Protein AF-A0A067SGC5-F1 (afdb_monomer)

Mean predicted aligned error: 17.28 Å

Organism: Galerina marginata (strain CBS 339.88) (NCBI:txid685588)

Nearest PDB structures (foldseek):
  7cj3-assembly1_A  TM=4.604E-01  e=1.111E+00  Salpingoeca rosetta
  7unj-assembly1_B  TM=8.341E-01  e=9.031E+00  synthetic construct

Secondary structure (DSSP, 8-state):
-TTTTT-SSTTGGGTSPPPPHHHHHHHHTTSS----SSP---SS-TTSHHHHHHHHHHHHHHHHHS---SHHHHHHHHHHHHHHHHHHHHHHHHHSPPTT--HHHHHHHHHHHHHHHHHHHHHHHHHTT--HHHHHHHHHHHHHHHHHHHHHHHHHHHHHH--SSHHHHHHHHHHHHHHHHTGGGPPPEEEEE-TTS-EEEEEPB-TTB-HHHHHHHHHHHHT-----TTS---SSPPPPEE--TTPPBP-PPPPTT-BGGGB-HHHHHTS-HHHHHHHTPBPPPP----S----

Structure (mmCIF, N/CA/C/O backbone):
data_AF-A0A067SGC5-F1
#
_entry.id   AF-A0A067SGC5-F1
#
loop_
_atom_site.group_PDB
_atom_site.id
_atom_site.type_symbol
_atom_site.label_atom_id
_atom_site.label_alt_id
_atom_site.label_comp_id
_atom_site.label_asym_id
_atom_site.label_entity_id
_atom_site.label_seq_id
_atom_site.pdbx_PDB_ins_code
_atom_site.Cartn_x
_atom_site.Cartn_y
_atom_site.Cartn_z
_atom_site.occupancy
_atom_site.B_iso_or_equiv
_atom_site.auth_seq_id
_atom_site.auth_comp_id
_atom_site.auth_asym_id
_atom_site.auth_atom_id
_atom_site.pdbx_PDB_model_num
ATOM 1 N N . MET A 1 1 ? 22.608 -15.385 -18.902 1.00 71.69 1 MET A N 1
ATOM 2 C CA . MET A 1 1 ? 22.678 -14.370 -19.973 1.00 71.69 1 MET A CA 1
ATOM 3 C C . MET A 1 1 ? 23.590 -13.200 -19.628 1.00 71.69 1 MET A C 1
ATOM 5 O O . MET A 1 1 ? 24.534 -13.000 -20.366 1.00 71.69 1 MET A O 1
ATOM 9 N N . ASN A 1 2 ? 23.377 -12.455 -18.534 1.00 78.75 2 ASN A N 1
ATOM 10 C CA . ASN A 1 2 ? 24.297 -11.364 -18.158 1.00 78.75 2 ASN A CA 1
ATOM 11 C C . ASN A 1 2 ? 25.748 -11.851 -17.987 1.00 78.75 2 ASN A C 1
ATOM 13 O O . ASN A 1 2 ? 26.659 -11.221 -18.499 1.00 78.75 2 ASN A O 1
ATOM 17 N N . THR A 1 3 ? 25.934 -13.022 -17.372 1.00 81.81 3 THR A N 1
ATOM 18 C CA . THR A 1 3 ? 27.236 -13.700 -17.263 1.00 81.81 3 THR A CA 1
ATOM 19 C C . THR A 1 3 ? 27.812 -14.134 -18.613 1.00 81.81 3 THR A C 1
ATOM 21 O O . THR A 1 3 ? 29.019 -14.125 -18.781 1.00 81.81 3 THR A O 1
ATOM 24 N N . LEU A 1 4 ? 26.960 -14.509 -19.576 1.00 82.31 4 LEU A N 1
ATOM 25 C CA . LEU A 1 4 ? 27.399 -14.940 -20.909 1.00 82.31 4 LEU A CA 1
ATOM 26 C C . LEU A 1 4 ? 27.906 -13.748 -21.730 1.00 82.31 4 LEU A C 1
ATOM 28 O O . LEU A 1 4 ? 28.924 -13.845 -22.393 1.00 82.31 4 LEU A O 1
ATOM 32 N N . LEU A 1 5 ? 27.199 -12.620 -21.657 1.00 81.75 5 LEU A N 1
ATOM 33 C CA . LEU A 1 5 ? 27.541 -11.389 -22.377 1.00 81.75 5 LEU A CA 1
ATOM 34 C C . LEU A 1 5 ? 28.512 -10.484 -21.599 1.00 81.75 5 LEU A C 1
ATOM 36 O O . LEU A 1 5 ? 28.719 -9.346 -21.999 1.00 81.75 5 LEU A O 1
ATOM 40 N N . ASP A 1 6 ? 29.032 -10.956 -20.462 1.00 82.62 6 ASP A N 1
ATOM 41 C CA . ASP A 1 6 ? 29.905 -10.213 -19.544 1.00 82.62 6 ASP A CA 1
ATOM 42 C C . ASP A 1 6 ? 29.404 -8.795 -19.180 1.00 82.62 6 ASP A C 1
ATOM 44 O O . ASP A 1 6 ? 30.147 -7.815 -19.158 1.00 82.62 6 ASP A O 1
ATOM 48 N N . ILE A 1 7 ? 28.103 -8.666 -18.884 1.00 81.75 7 ILE A N 1
ATOM 49 C CA . ILE A 1 7 ? 27.480 -7.394 -18.474 1.00 81.75 7 ILE A CA 1
ATOM 50 C C . ILE A 1 7 ? 26.986 -7.444 -17.024 1.00 81.75 7 ILE A C 1
ATOM 52 O O . ILE A 1 7 ? 26.274 -8.369 -16.624 1.00 81.75 7 ILE A O 1
ATOM 56 N N . LYS A 1 8 ? 27.291 -6.410 -16.225 1.00 80.94 8 LYS A N 1
ATOM 57 C CA . LYS A 1 8 ? 26.773 -6.270 -14.848 1.00 80.94 8 LYS A CA 1
ATOM 58 C C . LYS A 1 8 ? 25.461 -5.491 -14.825 1.00 80.94 8 LYS A C 1
ATOM 60 O O . LYS A 1 8 ? 24.521 -5.869 -14.126 1.00 80.94 8 LYS A O 1
ATOM 65 N N . HIS A 1 9 ? 25.370 -4.447 -15.639 1.00 78.75 9 HIS A N 1
ATOM 66 C CA . HIS A 1 9 ? 24.199 -3.599 -15.807 1.00 78.75 9 HIS A CA 1
ATOM 67 C C . HIS A 1 9 ? 23.812 -3.501 -17.282 1.00 78.75 9 HIS A C 1
ATOM 69 O O . HIS A 1 9 ? 24.652 -3.541 -18.171 1.00 78.75 9 HIS A O 1
ATOM 75 N N . ASP A 1 10 ? 22.526 -3.268 -17.557 1.00 78.62 10 ASP A N 1
ATOM 76 C CA . ASP A 1 10 ? 22.024 -3.052 -18.924 1.00 78.62 10 ASP A CA 1
ATOM 77 C C . ASP A 1 10 ? 22.700 -1.871 -19.641 1.00 78.62 10 ASP A C 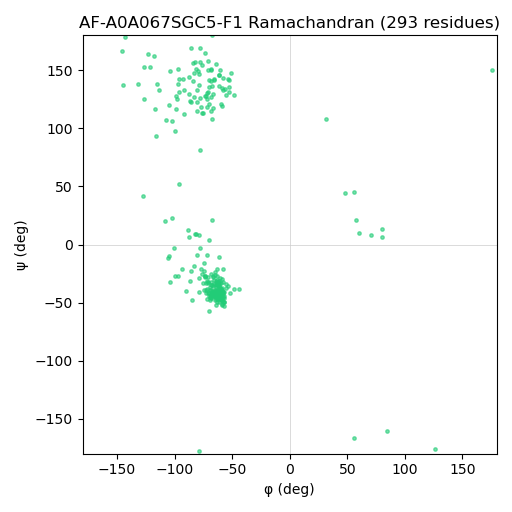1
ATOM 79 O O . ASP A 1 10 ? 22.619 -1.782 -20.860 1.00 78.62 10 ASP A O 1
ATOM 83 N N . ALA A 1 11 ? 23.301 -0.933 -18.902 1.00 74.75 11 ALA A N 1
ATOM 84 C CA . ALA A 1 11 ? 24.056 0.178 -19.477 1.00 74.75 11 ALA A CA 1
ATOM 85 C C . ALA A 1 11 ? 25.410 -0.272 -20.047 1.00 74.75 11 ALA A C 1
ATOM 87 O O . ALA A 1 11 ? 25.888 0.335 -21.002 1.00 74.75 11 ALA A O 1
ATOM 88 N N . ASP A 1 12 ? 25.979 -1.353 -19.514 1.00 76.44 12 ASP A N 1
ATOM 89 C CA . ASP A 1 12 ? 27.303 -1.848 -19.890 1.00 76.44 12 ASP A CA 1
ATOM 90 C C . ASP A 1 12 ? 27.290 -2.392 -21.328 1.00 76.44 12 ASP A C 1
ATOM 92 O O . ASP A 1 12 ? 28.291 -2.296 -22.023 1.00 76.44 12 ASP A O 1
ATOM 96 N N . ILE A 1 13 ? 26.130 -2.837 -21.839 1.00 80.12 13 ILE A N 1
ATOM 97 C CA . ILE A 1 13 ? 25.976 -3.315 -23.228 1.00 80.12 13 ILE A CA 1
ATOM 98 C C . ILE A 1 13 ? 26.251 -2.232 -24.281 1.00 80.12 13 ILE A C 1
ATOM 100 O O . ILE A 1 13 ? 26.499 -2.540 -25.439 1.00 80.12 13 ILE A O 1
ATOM 104 N N . VAL A 1 14 ? 26.166 -0.955 -23.896 1.00 72.38 14 VAL A N 1
ATOM 105 C CA . VAL A 1 14 ? 26.480 0.178 -24.779 1.00 72.38 14 VAL A CA 1
ATOM 106 C C . VAL A 1 14 ? 27.991 0.309 -24.981 1.00 72.38 14 VAL A C 1
ATOM 108 O O . VAL A 1 14 ? 28.426 0.834 -25.999 1.00 72.38 14 VAL A O 1
ATOM 111 N N . GLN A 1 15 ? 28.771 -0.148 -24.001 1.00 65.31 15 GLN A N 1
ATOM 112 C CA . GLN A 1 15 ? 30.234 -0.120 -23.999 1.00 65.31 15 GLN A CA 1
ATOM 113 C C . GLN A 1 15 ? 30.846 -1.503 -24.275 1.00 65.31 15 GLN A C 1
ATOM 115 O O . GLN A 1 15 ? 32.054 -1.598 -24.462 1.00 65.31 15 GLN A O 1
ATOM 120 N N . ALA A 1 16 ? 30.030 -2.562 -24.275 1.00 64.38 16 ALA A N 1
ATOM 121 C CA . ALA A 1 16 ? 30.448 -3.933 -24.538 1.00 64.38 16 ALA A CA 1
ATOM 122 C C . ALA A 1 16 ? 30.821 -4.147 -26.014 1.00 64.38 16 ALA A C 1
ATOM 124 O O . ALA A 1 16 ? 30.376 -3.403 -26.891 1.00 64.38 16 ALA A O 1
ATOM 125 N N . ASN A 1 17 ? 31.626 -5.187 -26.260 1.00 62.75 17 ASN A N 1
ATOM 126 C CA . ASN A 1 17 ? 32.157 -5.538 -27.577 1.00 62.75 17 ASN A CA 1
ATOM 127 C C . ASN A 1 17 ? 31.076 -5.552 -28.667 1.00 62.75 17 ASN A C 1
ATOM 129 O O . ASN A 1 17 ? 30.039 -6.203 -28.533 1.00 62.75 17 ASN A O 1
ATOM 133 N N . GLN A 1 18 ? 31.362 -4.847 -29.761 1.00 71.19 18 GLN A N 1
ATOM 134 C CA . GLN A 1 18 ? 30.668 -4.995 -31.035 1.00 71.19 18 GLN A CA 1
ATOM 135 C C . GLN A 1 18 ? 31.445 -6.024 -31.856 1.00 71.19 18 GLN A C 1
ATOM 137 O O . GLN A 1 18 ? 32.675 -5.972 -31.891 1.00 71.19 18 GLN A O 1
ATOM 142 N N . ILE A 1 19 ? 30.738 -6.984 -32.447 1.00 78.50 19 ILE A N 1
ATOM 143 C CA . ILE A 1 19 ? 31.331 -7.903 -33.417 1.00 78.50 19 ILE A CA 1
ATOM 144 C C . ILE A 1 19 ? 31.349 -7.221 -34.786 1.00 78.50 19 ILE A C 1
ATOM 146 O O . ILE A 1 19 ? 30.485 -6.392 -35.067 1.00 78.50 19 ILE A O 1
ATOM 150 N N . ASP A 1 20 ? 32.353 -7.538 -35.595 1.00 81.38 20 ASP A N 1
ATOM 151 C CA . ASP A 1 20 ? 32.435 -7.061 -36.971 1.00 81.38 20 ASP A CA 1
ATOM 152 C C . ASP A 1 20 ? 31.357 -7.741 -37.831 1.00 81.38 20 ASP A C 1
ATOM 154 O O . ASP A 1 20 ? 31.166 -8.960 -37.741 1.00 81.38 20 ASP A O 1
ATOM 158 N N . ASP A 1 21 ? 30.668 -6.960 -38.663 1.00 81.88 21 ASP A N 1
ATOM 159 C CA . ASP A 1 21 ? 29.611 -7.448 -39.552 1.00 81.88 21 ASP A CA 1
ATOM 160 C C . ASP A 1 21 ? 30.171 -8.507 -40.520 1.00 81.88 21 ASP A C 1
ATOM 162 O O . ASP A 1 21 ? 29.496 -9.493 -40.818 1.00 81.88 21 ASP A O 1
ATOM 166 N N . ASP A 1 22 ? 31.440 -8.377 -40.926 1.00 83.50 22 ASP A N 1
ATOM 167 C CA . ASP A 1 22 ? 32.118 -9.329 -41.814 1.00 83.50 22 ASP A CA 1
ATOM 168 C C . ASP A 1 22 ? 32.238 -10.734 -41.193 1.00 83.50 22 ASP A C 1
ATOM 170 O O . ASP A 1 22 ? 32.166 -11.745 -41.896 1.00 83.50 22 ASP A O 1
ATOM 174 N N . VAL A 1 23 ? 32.380 -10.822 -39.865 1.00 85.62 23 VAL A N 1
ATOM 175 C CA . VAL A 1 23 ? 32.459 -12.105 -39.146 1.00 85.62 23 VAL A CA 1
ATOM 176 C C . VAL A 1 23 ? 31.082 -12.761 -39.058 1.00 85.62 23 VAL A C 1
ATOM 178 O O . VAL A 1 23 ? 30.973 -13.976 -39.236 1.00 85.62 23 VAL A O 1
ATOM 181 N N . ILE A 1 24 ? 30.033 -11.964 -38.828 1.00 84.94 24 ILE A N 1
ATOM 182 C CA . ILE A 1 24 ? 28.647 -12.449 -38.822 1.00 84.94 24 ILE A CA 1
ATOM 183 C C . ILE A 1 24 ? 28.291 -13.005 -40.200 1.00 84.94 24 ILE A C 1
ATOM 185 O O . ILE A 1 24 ? 27.827 -14.139 -40.300 1.00 84.94 24 ILE A O 1
ATOM 189 N N . VAL A 1 25 ? 28.566 -12.240 -41.260 1.00 86.75 25 VAL A N 1
ATOM 190 C CA . VAL A 1 25 ? 28.288 -12.647 -42.643 1.00 86.75 25 VAL A CA 1
ATOM 191 C C . VAL A 1 25 ? 29.054 -13.920 -42.995 1.00 86.75 25 VAL A C 1
ATOM 193 O O . VAL A 1 25 ? 28.464 -14.860 -43.519 1.00 86.75 25 VAL A O 1
ATOM 196 N N . ALA A 1 26 ? 30.341 -14.010 -42.643 1.00 86.19 26 ALA A N 1
ATOM 197 C CA . ALA A 1 26 ? 31.127 -15.216 -42.891 1.00 86.19 26 ALA A CA 1
ATOM 198 C C . ALA A 1 26 ? 30.526 -16.459 -42.212 1.00 86.19 26 ALA A C 1
ATOM 200 O O . ALA A 1 26 ? 30.525 -17.535 -42.809 1.00 86.19 26 ALA A O 1
ATOM 201 N N . TYR A 1 27 ? 30.004 -16.330 -40.990 1.00 88.44 27 TYR A N 1
ATOM 202 C CA . TYR A 1 27 ? 29.317 -17.424 -40.300 1.00 88.44 27 TYR A CA 1
ATOM 203 C C . TYR A 1 27 ? 27.978 -17.787 -40.959 1.00 88.44 27 TYR A C 1
ATOM 205 O O . TYR A 1 27 ? 27.715 -18.966 -41.187 1.00 88.44 27 TYR A O 1
ATOM 213 N N . GLU A 1 28 ? 27.150 -16.796 -41.298 1.00 86.38 28 GLU A N 1
ATOM 214 C CA . GLU A 1 28 ? 25.855 -17.018 -41.959 1.00 86.38 28 GLU A CA 1
ATOM 215 C C . GLU A 1 28 ? 26.003 -17.664 -43.346 1.00 86.38 28 GLU A C 1
ATOM 217 O O . GLU A 1 28 ? 25.118 -18.391 -43.790 1.00 86.38 28 GLU A O 1
ATOM 222 N N . GLU A 1 29 ? 27.140 -17.450 -44.008 1.00 88.69 29 GLU A N 1
ATOM 223 C CA . GLU A 1 29 ? 27.511 -18.090 -45.271 1.00 88.69 29 GLU A CA 1
ATOM 224 C C . GLU A 1 29 ? 28.258 -19.431 -45.091 1.00 88.69 29 GLU A C 1
ATOM 226 O O . GLU A 1 29 ? 28.851 -19.926 -46.052 1.00 88.69 29 GLU A O 1
ATOM 231 N N . GLU A 1 30 ? 28.267 -20.000 -43.877 1.00 84.12 30 GLU A N 1
ATOM 232 C CA . GLU A 1 30 ? 28.937 -21.261 -43.496 1.00 84.12 30 GLU A CA 1
ATOM 233 C C . GLU A 1 30 ? 30.460 -21.282 -43.752 1.00 84.12 30 GLU A C 1
ATOM 235 O O . GLU A 1 30 ? 31.091 -22.335 -43.856 1.00 84.12 30 GLU A O 1
ATOM 240 N N . ARG A 1 31 ? 31.082 -20.104 -43.855 1.00 82.81 31 ARG A N 1
ATOM 241 C CA . ARG A 1 31 ? 32.511 -19.916 -44.163 1.00 82.81 31 ARG A CA 1
ATOM 242 C C . ARG A 1 31 ? 33.351 -19.491 -42.959 1.00 82.81 31 ARG A C 1
ATOM 244 O O . ARG A 1 31 ? 34.578 -19.495 -43.046 1.00 82.81 31 ARG A O 1
ATOM 251 N N . GLY A 1 32 ? 32.710 -19.107 -41.859 1.00 80.81 32 GLY A N 1
ATOM 252 C CA . GLY A 1 32 ? 33.337 -18.540 -40.668 1.00 80.81 32 GLY A CA 1
ATOM 253 C C . GLY A 1 32 ? 33.028 -19.316 -39.385 1.00 80.81 32 GLY A C 1
ATOM 254 O O . GLY A 1 32 ? 32.108 -20.135 -39.351 1.00 80.81 32 GLY A O 1
ATOM 255 N N . PRO A 1 33 ? 33.800 -19.076 -38.311 1.00 84.69 33 PRO A N 1
ATOM 256 C CA . PRO A 1 33 ? 33.531 -19.672 -37.009 1.00 84.69 33 PRO A CA 1
ATOM 257 C C . PRO A 1 33 ? 32.247 -19.096 -36.394 1.00 84.69 33 PRO A C 1
ATOM 259 O O . PRO A 1 33 ? 31.892 -17.945 -36.637 1.00 84.69 33 PRO A O 1
ATOM 262 N N . GLY A 1 34 ? 31.572 -19.897 -35.565 1.00 87.19 34 GLY A N 1
ATOM 263 C CA . GLY A 1 34 ? 30.451 -19.422 -34.752 1.00 87.19 34 GLY A CA 1
ATOM 264 C C . GLY A 1 34 ? 30.881 -18.438 -33.656 1.00 87.19 34 GLY A C 1
ATOM 265 O O . GLY A 1 34 ? 32.070 -18.144 -33.506 1.00 87.19 34 GLY A O 1
ATOM 266 N N . PRO A 1 35 ? 29.929 -17.938 -32.851 1.00 90.19 35 PRO A N 1
ATOM 267 C CA . PRO A 1 35 ? 30.218 -16.959 -31.812 1.00 90.19 35 PRO A CA 1
ATOM 268 C C . PRO A 1 35 ? 31.255 -17.473 -30.805 1.00 90.19 35 PRO A C 1
ATOM 270 O O . PRO A 1 35 ? 31.121 -18.575 -30.274 1.00 90.19 35 PRO A O 1
ATOM 273 N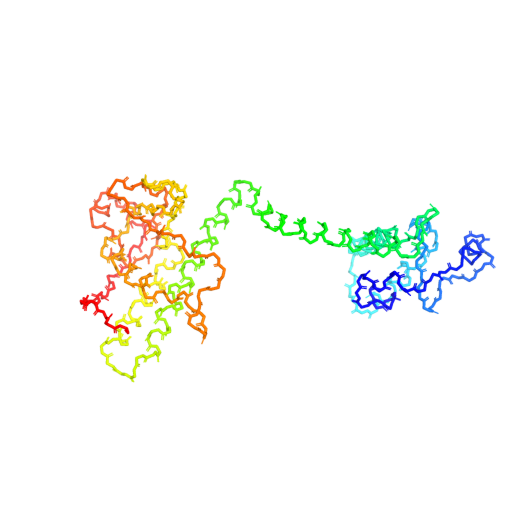 N . THR A 1 36 ? 32.259 -16.652 -30.488 1.00 88.06 36 THR A N 1
ATOM 274 C CA . THR A 1 36 ? 33.308 -16.962 -29.499 1.00 88.06 36 THR A CA 1
ATOM 275 C C . THR A 1 36 ? 33.352 -15.928 -28.369 1.00 88.06 36 THR A C 1
ATOM 277 O O . THR A 1 36 ? 33.001 -14.769 -28.602 1.00 88.06 36 THR A O 1
ATOM 280 N N . PRO A 1 37 ? 33.814 -16.291 -27.153 1.00 82.81 37 PRO A N 1
ATOM 281 C CA . PRO A 1 37 ? 34.024 -15.324 -26.081 1.00 82.81 37 PRO A CA 1
ATOM 282 C C . PRO A 1 37 ? 35.072 -14.259 -26.456 1.00 82.81 37 PRO A C 1
ATOM 284 O O . PRO A 1 37 ? 36.080 -14.604 -27.076 1.00 82.81 37 PRO A O 1
ATOM 287 N N . PRO A 1 38 ? 34.921 -13.002 -26.006 1.00 85.38 38 PRO A N 1
ATOM 288 C CA . PRO A 1 38 ? 33.741 -12.440 -25.344 1.00 85.38 38 PRO A CA 1
ATOM 289 C C . PRO A 1 38 ? 32.550 -12.330 -26.311 1.00 85.38 38 PRO A C 1
ATOM 291 O O . PRO A 1 38 ? 32.656 -11.743 -27.385 1.00 85.38 38 PRO A O 1
ATOM 294 N N . TYR A 1 39 ? 31.407 -12.891 -25.913 1.00 88.69 39 TYR A N 1
ATOM 295 C CA . TYR A 1 39 ? 30.249 -13.036 -26.791 1.00 88.69 39 TYR A CA 1
ATOM 296 C C . TYR A 1 39 ? 29.556 -11.696 -27.063 1.00 88.69 39 TYR A C 1
ATOM 298 O O . TYR A 1 39 ? 29.189 -10.978 -26.130 1.00 88.69 39 TYR A O 1
ATOM 306 N N . ALA A 1 40 ? 29.302 -11.408 -28.340 1.00 88.69 40 ALA A N 1
ATOM 307 C CA . ALA A 1 40 ? 28.641 -10.192 -28.803 1.00 88.69 40 ALA A CA 1
ATOM 308 C C . ALA A 1 40 ? 27.439 -10.533 -29.710 1.00 88.69 40 ALA A C 1
ATOM 310 O O . ALA A 1 40 ? 27.606 -11.272 -30.684 1.00 88.69 40 ALA A O 1
ATOM 311 N N . PRO A 1 41 ? 26.226 -10.031 -29.407 1.00 89.94 41 PRO A N 1
ATOM 312 C CA . PRO A 1 41 ? 25.052 -10.253 -30.248 1.00 89.94 41 PRO A CA 1
ATOM 313 C C . PRO A 1 41 ? 25.113 -9.484 -31.565 1.00 89.94 41 PRO A C 1
ATOM 315 O O . PRO A 1 41 ? 25.613 -8.359 -31.602 1.00 89.94 41 PRO A O 1
ATOM 318 N N . ASP A 1 42 ? 24.483 -10.037 -32.600 1.00 90.19 42 ASP A N 1
ATOM 319 C CA . ASP A 1 42 ? 24.170 -9.270 -33.801 1.00 90.19 42 ASP A CA 1
ATOM 320 C C . ASP A 1 42 ? 22.963 -8.360 -33.518 1.00 90.19 42 ASP A C 1
ATOM 322 O O . ASP A 1 42 ? 21.831 -8.805 -33.285 1.00 90.19 42 ASP A O 1
ATOM 326 N N . TRP A 1 43 ? 23.200 -7.050 -33.512 1.00 87.44 43 TRP A N 1
ATOM 327 C CA . TRP A 1 43 ? 22.151 -6.063 -33.293 1.00 87.44 43 TRP A CA 1
ATOM 328 C C . TRP A 1 43 ? 21.368 -5.727 -34.563 1.00 87.44 43 TRP A C 1
ATOM 330 O O . TRP A 1 43 ? 20.256 -5.197 -34.438 1.00 87.44 43 TRP A O 1
ATOM 340 N N . ALA A 1 44 ? 21.885 -6.023 -35.756 1.00 86.19 44 ALA A N 1
ATOM 341 C CA . ALA A 1 44 ? 21.183 -5.838 -37.018 1.00 86.19 44 ALA A CA 1
ATOM 342 C C . ALA A 1 44 ? 20.048 -6.864 -37.129 1.00 86.19 44 ALA A C 1
ATOM 344 O O . ALA A 1 44 ? 18.873 -6.456 -37.141 1.00 86.19 44 ALA A O 1
ATOM 345 N N . ASN A 1 45 ? 20.360 -8.160 -37.036 1.00 88.00 45 ASN A N 1
ATOM 346 C CA . ASN A 1 45 ? 19.405 -9.256 -37.161 1.00 88.00 45 ASN A CA 1
ATOM 347 C C . ASN A 1 45 ? 19.263 -10.089 -35.869 1.00 88.00 45 ASN A C 1
ATOM 349 O O . ASN A 1 45 ? 19.944 -11.081 -35.630 1.00 88.00 45 ASN A O 1
ATOM 353 N N . ILE A 1 46 ? 18.285 -9.727 -35.028 1.00 89.19 46 ILE A N 1
ATOM 354 C CA . ILE A 1 46 ? 18.054 -10.416 -33.739 1.00 89.19 46 ILE A CA 1
ATOM 355 C C . ILE A 1 46 ? 17.632 -11.874 -33.913 1.00 89.19 46 ILE A C 1
ATOM 357 O O . ILE A 1 46 ? 17.931 -12.694 -33.055 1.00 89.19 46 ILE A O 1
ATOM 361 N N . GLU A 1 47 ? 16.934 -12.181 -35.000 1.00 87.69 47 GLU A N 1
ATOM 362 C CA . GLU A 1 47 ? 16.448 -13.528 -35.315 1.00 87.69 47 GLU A CA 1
ATOM 363 C C . GLU A 1 47 ? 17.341 -14.184 -36.382 1.00 87.69 47 GLU A C 1
ATOM 365 O O . GLU A 1 47 ? 16.906 -15.072 -37.105 1.00 87.69 47 GLU A O 1
ATOM 370 N N . GLY A 1 48 ? 18.590 -13.720 -36.496 1.00 88.06 48 GLY A N 1
ATOM 371 C CA . GLY A 1 48 ? 19.590 -14.270 -37.401 1.00 88.06 48 GLY A CA 1
ATOM 372 C C . GLY A 1 48 ? 20.288 -15.512 -36.837 1.00 88.06 48 GLY A C 1
ATOM 373 O O . GLY A 1 48 ? 20.348 -15.678 -35.610 1.00 88.06 48 GLY A O 1
ATOM 374 N N . PRO A 1 49 ? 20.857 -16.364 -37.711 1.00 90.31 49 PRO A N 1
ATOM 375 C CA . PRO A 1 49 ? 21.620 -17.552 -37.325 1.00 90.31 49 PRO A CA 1
ATOM 376 C C . PRO A 1 49 ? 22.684 -17.286 -36.252 1.00 90.31 49 PRO A C 1
ATOM 378 O O . PRO A 1 49 ? 22.823 -18.075 -35.321 1.00 90.31 49 PRO A O 1
ATOM 381 N N . TRP A 1 50 ? 23.371 -16.139 -36.307 1.00 92.62 50 TRP A N 1
ATOM 382 C CA . TRP A 1 50 ? 24.373 -15.749 -35.306 1.00 92.62 50 TRP A CA 1
ATOM 383 C C . TRP A 1 50 ? 23.817 -15.707 -33.873 1.00 92.62 50 TRP A C 1
ATOM 385 O O . TRP A 1 50 ? 24.411 -16.233 -32.929 1.00 92.62 50 TRP A O 1
ATOM 395 N N . ASN A 1 51 ? 22.641 -15.104 -33.691 1.00 92.50 51 ASN A N 1
ATOM 396 C CA . ASN A 1 51 ? 22.011 -14.991 -32.376 1.00 92.50 51 ASN A CA 1
ATOM 397 C C . ASN A 1 51 ? 21.373 -16.308 -31.916 1.00 92.50 51 ASN A C 1
ATOM 399 O O . ASN A 1 51 ? 21.273 -16.538 -30.709 1.00 92.50 51 ASN A O 1
ATOM 403 N N . TYR A 1 52 ? 20.988 -17.185 -32.847 1.00 92.75 52 TYR A N 1
ATOM 404 C CA . TYR A 1 52 ? 20.587 -18.555 -32.526 1.00 92.75 52 TYR A CA 1
ATOM 405 C C . TYR A 1 52 ? 21.771 -19.401 -32.049 1.00 92.75 52 TYR A C 1
ATOM 407 O O . TYR A 1 52 ? 21.638 -20.102 -31.051 1.00 92.75 52 TYR A O 1
ATOM 415 N N . ALA A 1 53 ? 22.951 -19.248 -32.645 1.00 92.06 53 ALA A N 1
ATOM 416 C CA . ALA A 1 53 ? 24.163 -19.890 -32.140 1.00 92.06 53 ALA A CA 1
ATOM 417 C C . ALA A 1 53 ? 24.521 -19.400 -30.721 1.00 92.06 53 ALA A C 1
ATOM 419 O O . ALA A 1 53 ? 24.865 -20.189 -29.842 1.00 92.06 53 ALA A O 1
ATOM 420 N N . LEU A 1 54 ? 24.347 -18.103 -30.436 1.00 92.50 54 LEU A N 1
ATOM 421 C CA . LEU A 1 54 ? 24.473 -17.579 -29.068 1.00 92.50 54 LEU A CA 1
ATOM 422 C C . LEU A 1 54 ? 23.422 -18.147 -28.104 1.00 92.50 54 LEU A C 1
ATOM 424 O O . LEU A 1 54 ? 23.715 -18.330 -26.919 1.00 92.50 54 LEU A O 1
ATOM 428 N N . LEU A 1 55 ? 22.203 -18.401 -28.585 1.00 92.38 55 LEU A N 1
ATOM 429 C CA . LEU A 1 55 ? 21.157 -19.052 -27.802 1.00 92.38 55 LEU A CA 1
ATOM 430 C C . LEU A 1 55 ? 21.551 -20.492 -27.459 1.00 92.38 55 LEU A C 1
ATOM 432 O O . LEU A 1 55 ? 21.373 -20.890 -26.313 1.00 92.38 55 LEU A O 1
ATOM 436 N N . GLU A 1 56 ? 22.111 -21.253 -28.395 1.00 91.31 56 GLU A N 1
ATOM 437 C CA . GLU A 1 56 ? 22.579 -22.622 -28.140 1.00 91.31 56 GLU A CA 1
ATOM 438 C C . GLU A 1 56 ? 23.661 -22.652 -27.057 1.00 91.31 56 GLU A C 1
ATOM 440 O O . GLU A 1 56 ? 23.519 -23.367 -26.065 1.00 91.31 56 GLU A O 1
ATOM 445 N N . ILE A 1 57 ? 24.666 -21.777 -27.167 1.00 92.38 57 ILE A N 1
ATOM 446 C CA . ILE A 1 57 ? 25.721 -21.618 -26.153 1.00 92.38 57 ILE A CA 1
ATOM 447 C C . ILE A 1 57 ? 25.118 -21.229 -24.793 1.00 92.38 57 ILE A C 1
ATOM 449 O O . ILE A 1 57 ? 25.529 -21.721 -23.737 1.00 92.38 57 ILE A O 1
ATOM 453 N N . PHE A 1 58 ? 24.119 -20.339 -24.790 1.00 92.44 58 PHE A N 1
ATOM 454 C CA . PHE A 1 58 ? 23.407 -19.975 -23.568 1.00 92.44 58 PHE A CA 1
ATOM 455 C C . PHE A 1 58 ? 22.661 -21.165 -22.958 1.00 92.44 58 PHE A C 1
ATOM 457 O O . PHE A 1 58 ? 22.714 -21.345 -21.741 1.00 92.44 58 PHE A O 1
ATOM 464 N N . MET A 1 59 ? 21.964 -21.948 -23.779 1.00 89.69 59 MET A N 1
ATOM 465 C CA . MET A 1 59 ? 21.191 -23.109 -23.350 1.00 89.69 59 MET A CA 1
ATOM 466 C C . MET A 1 59 ? 22.095 -24.194 -22.768 1.00 89.69 59 MET A C 1
ATOM 468 O O . MET A 1 59 ? 21.789 -24.725 -21.701 1.00 89.69 59 MET A O 1
ATOM 472 N N . GLU A 1 60 ? 23.239 -24.463 -23.393 1.00 90.06 60 GLU A N 1
ATOM 473 C CA . GLU A 1 60 ? 24.244 -25.390 -22.870 1.00 90.06 60 GLU A CA 1
ATOM 474 C C . GLU A 1 60 ? 24.712 -24.961 -21.468 1.00 90.06 60 GLU A C 1
ATOM 476 O O . GLU A 1 60 ? 24.574 -25.707 -20.496 1.00 90.06 60 GLU A O 1
ATOM 481 N N . ALA A 1 61 ? 25.144 -23.705 -21.312 1.00 88.38 61 ALA A N 1
ATOM 482 C CA . ALA A 1 61 ? 25.566 -23.174 -20.014 1.00 88.38 61 ALA A CA 1
ATOM 483 C C . ALA A 1 61 ? 24.431 -23.145 -18.966 1.00 88.38 61 ALA A C 1
ATOM 485 O O . ALA A 1 61 ? 24.663 -23.347 -17.769 1.00 88.38 61 ALA A O 1
ATOM 486 N N . TYR A 1 62 ? 23.194 -22.878 -19.398 1.00 87.12 62 TYR A N 1
ATOM 487 C CA . TYR A 1 62 ? 22.024 -22.840 -18.525 1.00 87.12 62 TYR A CA 1
ATOM 488 C C . TYR A 1 62 ? 21.669 -24.234 -18.006 1.00 87.12 62 TYR A C 1
ATOM 490 O O . TYR A 1 62 ? 21.512 -24.401 -16.798 1.00 87.12 62 TYR A O 1
ATOM 498 N N . THR A 1 63 ? 21.606 -25.234 -18.886 1.00 88.56 63 THR A N 1
ATOM 499 C CA . THR A 1 63 ? 21.307 -26.631 -18.524 1.00 88.56 63 THR A CA 1
ATOM 500 C C . THR A 1 63 ? 22.405 -27.280 -17.680 1.00 88.56 63 THR A C 1
ATOM 502 O O . THR A 1 63 ? 22.103 -28.113 -16.828 1.00 88.56 63 THR A O 1
ATOM 505 N N . ALA A 1 64 ? 23.663 -26.847 -17.822 1.00 86.94 64 ALA A N 1
ATOM 506 C CA . ALA A 1 64 ? 24.753 -27.270 -16.940 1.00 86.94 64 ALA A CA 1
ATOM 507 C C . ALA A 1 64 ? 24.567 -26.801 -15.482 1.00 86.94 64 ALA A C 1
ATOM 509 O O . ALA A 1 64 ? 25.082 -27.425 -14.555 1.00 86.94 64 ALA A O 1
ATOM 510 N N . THR A 1 65 ? 23.832 -25.704 -15.267 1.00 86.88 65 THR A N 1
ATOM 511 C CA . THR A 1 65 ? 23.619 -25.101 -13.938 1.00 86.88 65 THR A CA 1
ATOM 512 C C . THR A 1 65 ? 22.224 -25.390 -13.373 1.00 86.88 65 THR A C 1
ATOM 514 O O . THR A 1 65 ? 22.048 -25.486 -12.157 1.00 86.88 65 THR A O 1
ATOM 517 N N . TYR A 1 66 ? 21.219 -25.513 -14.239 1.00 85.56 66 TYR A N 1
ATOM 518 C CA . TYR A 1 66 ? 19.809 -25.604 -13.877 1.00 85.56 66 TYR A CA 1
ATOM 519 C C . TYR A 1 66 ? 19.133 -26.768 -14.601 1.00 85.56 66 TYR A C 1
ATOM 521 O O . TYR A 1 66 ? 19.314 -26.975 -15.795 1.00 85.56 66 TYR A O 1
ATOM 529 N N . LEU A 1 67 ? 18.293 -27.505 -13.875 1.00 86.12 67 LEU A N 1
ATOM 530 C CA . LEU A 1 67 ? 17.546 -28.631 -14.426 1.00 86.12 67 LEU A CA 1
ATOM 531 C C . LEU A 1 67 ? 16.372 -28.134 -15.287 1.00 86.12 67 LEU A C 1
ATOM 533 O O . LEU A 1 67 ? 15.410 -27.589 -14.746 1.00 86.12 67 LEU A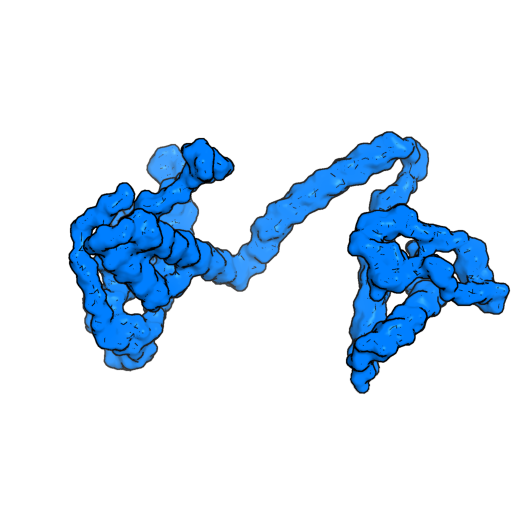 O 1
ATOM 537 N N . VAL A 1 68 ? 16.431 -28.384 -16.595 1.00 82.56 68 VAL A N 1
ATOM 538 C CA . VAL A 1 68 ? 15.321 -28.193 -17.544 1.00 82.56 68 VAL A CA 1
ATOM 539 C C . VAL A 1 68 ? 14.671 -29.558 -17.778 1.00 82.56 68 VAL A C 1
ATOM 541 O O . VAL A 1 68 ? 15.344 -30.490 -18.210 1.00 82.56 68 VAL A O 1
ATOM 544 N N . ARG A 1 69 ? 13.400 -29.716 -17.392 1.00 78.12 69 ARG A N 1
ATOM 545 C CA . ARG A 1 69 ? 12.739 -31.033 -17.287 1.00 78.12 69 ARG A CA 1
ATOM 546 C C . ARG A 1 69 ? 11.902 -31.407 -18.503 1.00 78.12 69 ARG A C 1
ATOM 548 O O . ARG A 1 69 ? 11.695 -32.592 -18.745 1.00 78.12 69 ARG A O 1
ATOM 555 N N . ASP A 1 70 ? 11.396 -30.414 -19.219 1.00 86.44 70 ASP A N 1
ATOM 556 C CA . ASP A 1 70 ? 10.449 -30.593 -20.311 1.00 86.44 70 ASP A CA 1
ATOM 557 C C . ASP A 1 70 ? 10.671 -29.555 -21.424 1.00 86.44 70 ASP A C 1
ATOM 559 O O . ASP A 1 70 ? 11.409 -28.577 -21.270 1.00 86.44 70 ASP A O 1
ATOM 563 N N . ALA A 1 71 ? 10.049 -29.811 -22.577 1.00 83.12 71 ALA A N 1
ATOM 564 C CA . ALA A 1 71 ? 10.172 -28.969 -23.764 1.00 83.12 71 ALA A CA 1
ATOM 565 C C . ALA A 1 71 ? 9.541 -27.576 -23.579 1.00 83.12 71 ALA A C 1
ATOM 567 O O . ALA A 1 71 ? 9.992 -26.619 -24.202 1.00 83.12 71 ALA A O 1
ATOM 568 N N . GLU A 1 72 ? 8.542 -27.446 -22.703 1.00 83.81 72 GLU A N 1
ATOM 569 C CA . GLU A 1 72 ? 7.882 -26.170 -22.402 1.00 83.81 72 GLU A CA 1
ATOM 570 C C . GLU A 1 72 ? 8.837 -25.234 -21.645 1.00 83.81 72 GLU A C 1
ATOM 572 O O . GLU A 1 72 ? 9.024 -24.080 -22.028 1.00 83.81 72 GLU A O 1
ATOM 577 N N . GLN A 1 73 ? 9.552 -25.755 -20.644 1.00 81.50 73 GLN A N 1
ATOM 578 C CA . GLN A 1 73 ? 10.604 -25.020 -19.942 1.00 81.50 73 GLN A CA 1
ATOM 579 C C . GLN A 1 73 ? 11.742 -24.616 -20.880 1.00 81.50 73 GLN A C 1
ATOM 581 O O . GLN A 1 73 ? 12.292 -23.523 -20.747 1.00 81.50 73 GLN A O 1
ATOM 586 N N . GLN A 1 74 ? 12.102 -25.477 -21.834 1.00 83.75 74 GLN A N 1
ATOM 587 C CA . GLN A 1 74 ? 13.102 -25.143 -22.843 1.00 83.75 74 GLN A CA 1
ATOM 588 C C . GLN A 1 74 ? 12.639 -23.970 -23.722 1.00 83.75 74 GLN A C 1
ATOM 590 O O . GLN A 1 74 ? 13.398 -23.021 -23.926 1.00 83.75 74 GLN A O 1
ATOM 595 N N . GLU A 1 75 ? 11.390 -23.995 -24.193 1.00 86.00 75 GLU A N 1
ATOM 596 C CA . GLU A 1 75 ? 10.802 -22.912 -24.986 1.00 86.00 75 GLU A CA 1
ATOM 597 C C . GLU A 1 75 ? 10.752 -21.590 -24.202 1.00 86.00 75 GLU A C 1
ATOM 599 O O . GLU A 1 75 ? 11.143 -20.539 -24.723 1.00 86.00 75 GLU A O 1
ATOM 604 N N . ASP A 1 76 ? 10.365 -21.638 -22.926 1.00 85.75 76 ASP A N 1
ATOM 605 C CA . ASP A 1 76 ? 10.329 -20.472 -22.042 1.00 85.75 76 ASP A CA 1
ATOM 606 C C . ASP A 1 76 ? 11.714 -19.839 -21.849 1.00 85.75 76 ASP A C 1
ATOM 608 O O . ASP A 1 76 ? 11.857 -18.609 -21.887 1.00 85.75 76 ASP A O 1
ATOM 612 N N . VAL A 1 77 ? 12.758 -20.655 -21.680 1.00 85.62 77 VAL A N 1
ATOM 613 C CA . VAL A 1 77 ? 14.138 -20.169 -21.532 1.00 85.62 77 VAL A CA 1
ATOM 614 C C . VAL A 1 77 ? 14.644 -19.555 -22.843 1.00 85.62 77 VAL A C 1
ATOM 616 O O . VAL A 1 77 ? 15.219 -18.459 -22.817 1.00 85.62 77 VAL A O 1
ATOM 619 N N . CYS A 1 78 ? 14.366 -20.185 -23.989 1.00 86.25 78 CYS A N 1
ATOM 620 C CA . CYS A 1 78 ? 14.677 -19.636 -25.312 1.00 86.25 78 CYS A CA 1
ATOM 621 C C . CYS A 1 78 ? 13.996 -18.279 -25.536 1.00 86.25 78 CYS A C 1
ATOM 623 O O . CYS A 1 78 ? 14.632 -17.292 -25.925 1.00 86.25 78 CYS A O 1
ATOM 625 N N . LYS A 1 79 ? 12.703 -18.192 -25.218 1.00 88.12 79 LYS A N 1
ATOM 626 C CA . LYS A 1 79 ? 11.923 -16.957 -25.316 1.00 88.12 79 LYS A CA 1
ATOM 627 C C . LYS A 1 79 ? 12.463 -15.872 -24.390 1.00 88.12 79 LYS A C 1
ATOM 629 O O . LYS A 1 79 ? 12.618 -14.725 -24.816 1.00 88.12 79 LYS A O 1
ATOM 634 N N . MET A 1 80 ? 12.816 -16.223 -23.152 1.00 89.06 80 MET A N 1
ATOM 635 C CA . MET A 1 80 ? 13.422 -15.302 -22.189 1.00 89.06 80 MET A CA 1
ATOM 636 C C . MET A 1 80 ? 14.729 -14.700 -22.725 1.00 89.06 80 MET A C 1
ATOM 638 O O . MET A 1 80 ? 14.956 -13.494 -22.556 1.00 89.06 80 MET A O 1
ATOM 642 N N . PHE A 1 81 ? 15.573 -15.514 -23.366 1.00 90.06 81 PHE A N 1
ATOM 643 C CA . PHE A 1 81 ? 16.830 -15.074 -23.972 1.00 90.06 81 PHE A CA 1
ATOM 644 C C . PHE A 1 81 ? 16.590 -14.091 -25.125 1.00 90.06 81 PHE A C 1
ATOM 646 O O . PHE A 1 81 ? 17.097 -12.964 -25.095 1.00 90.06 81 PHE A O 1
ATOM 653 N N . MET A 1 82 ? 15.741 -14.455 -26.089 1.00 88.81 82 MET A N 1
ATOM 654 C CA . MET A 1 82 ? 15.441 -13.599 -27.244 1.00 88.81 82 MET A CA 1
ATOM 655 C C . MET A 1 82 ? 14.765 -12.289 -26.824 1.00 88.81 82 MET A C 1
ATOM 657 O O . MET A 1 82 ? 15.140 -11.203 -27.276 1.00 88.81 82 MET A O 1
ATOM 661 N N . ASP A 1 83 ? 13.827 -12.338 -25.876 1.00 88.00 83 ASP A N 1
ATOM 662 C CA . ASP A 1 83 ? 13.197 -11.137 -25.325 1.00 88.00 83 ASP A CA 1
ATOM 663 C C . ASP A 1 83 ? 14.206 -10.221 -24.632 1.00 88.00 83 ASP A C 1
ATOM 665 O O . ASP A 1 83 ? 14.078 -8.990 -24.664 1.00 88.00 83 ASP A O 1
ATOM 669 N N . ARG A 1 84 ? 15.226 -10.794 -23.995 1.00 87.00 84 ARG A N 1
ATOM 670 C CA . ARG A 1 84 ? 16.301 -10.023 -23.381 1.00 87.00 84 ARG A CA 1
ATOM 671 C C . ARG A 1 84 ? 17.203 -9.383 -24.436 1.00 87.00 84 ARG A C 1
ATOM 673 O O . ARG A 1 84 ? 17.484 -8.194 -24.277 1.00 87.00 84 ARG A O 1
ATOM 680 N N . LEU A 1 85 ? 17.565 -10.074 -25.519 1.00 89.19 85 LEU A N 1
ATOM 681 C CA . LEU A 1 85 ? 18.291 -9.469 -26.646 1.00 89.19 85 LEU A CA 1
ATOM 682 C C . LEU A 1 85 ? 17.509 -8.299 -27.252 1.00 89.19 85 LEU A C 1
ATOM 684 O O . LEU A 1 85 ? 18.055 -7.206 -27.402 1.00 89.19 85 LEU A O 1
ATOM 688 N N . ARG A 1 86 ? 16.198 -8.454 -27.481 1.00 88.56 86 ARG A N 1
ATOM 689 C CA . ARG A 1 86 ? 15.328 -7.362 -27.964 1.00 88.56 86 ARG A CA 1
ATOM 690 C C . ARG A 1 86 ? 15.341 -6.148 -27.026 1.00 88.56 86 ARG A C 1
ATOM 692 O O . ARG A 1 86 ? 15.385 -5.001 -27.485 1.00 88.56 86 ARG A O 1
ATOM 699 N N . ARG A 1 87 ? 15.329 -6.368 -25.703 1.00 85.44 87 ARG A N 1
ATOM 700 C CA . ARG A 1 87 ? 15.436 -5.284 -24.705 1.00 85.44 87 ARG A CA 1
ATOM 701 C C . ARG A 1 87 ? 16.790 -4.575 -24.770 1.00 85.44 87 ARG A C 1
ATOM 703 O O . ARG A 1 87 ? 16.816 -3.346 -24.694 1.00 85.44 87 ARG A O 1
ATOM 710 N N . LEU A 1 88 ? 17.881 -5.323 -24.921 1.00 85.69 88 LEU A N 1
ATOM 711 C CA . LEU A 1 88 ? 19.234 -4.772 -25.017 1.00 85.69 88 LEU A CA 1
ATOM 712 C C . LEU A 1 88 ? 19.453 -4.025 -26.343 1.00 85.69 88 LEU A C 1
ATOM 714 O O . LEU A 1 88 ? 19.911 -2.886 -26.307 1.00 85.69 88 LEU A O 1
ATOM 718 N N . LYS A 1 89 ? 18.980 -4.549 -27.484 1.00 87.12 89 LYS A N 1
ATOM 719 C CA . LYS A 1 89 ? 18.995 -3.850 -28.788 1.00 87.12 89 LYS A CA 1
ATOM 720 C C . LYS A 1 89 ? 18.370 -2.465 -28.701 1.00 87.12 89 LYS A C 1
ATOM 722 O O . LYS A 1 89 ? 18.888 -1.496 -29.250 1.00 87.12 89 LYS A O 1
ATOM 727 N N . LYS A 1 90 ? 17.257 -2.337 -27.971 1.00 84.06 90 LYS A N 1
ATOM 728 C CA . LYS A 1 90 ? 16.607 -1.039 -27.752 1.00 84.06 90 LYS A CA 1
ATOM 729 C C . LYS A 1 90 ? 17.522 -0.049 -27.024 1.00 84.06 90 LYS A C 1
ATOM 731 O O . LYS A 1 90 ? 17.461 1.138 -27.326 1.00 84.06 90 LYS A O 1
ATOM 736 N N . LYS A 1 91 ? 18.348 -0.515 -26.082 1.00 81.00 91 LYS A N 1
ATOM 737 C CA . LYS A 1 91 ? 19.325 0.309 -25.354 1.00 81.00 91 LYS A CA 1
ATOM 738 C C . LYS A 1 91 ? 20.496 0.709 -26.243 1.00 81.00 91 LYS A C 1
ATOM 740 O O . LYS A 1 91 ? 20.795 1.896 -26.309 1.00 81.00 91 LYS A O 1
ATOM 745 N N . VAL A 1 92 ? 21.063 -0.243 -26.982 1.00 83.69 92 VAL A N 1
ATOM 746 C CA . VAL A 1 92 ? 22.138 0.005 -27.958 1.00 83.69 92 VAL A CA 1
ATOM 747 C C . VAL A 1 92 ? 21.686 1.035 -28.996 1.00 83.69 92 VAL A C 1
ATOM 749 O O . VAL A 1 92 ? 22.317 2.073 -29.160 1.00 83.69 92 VAL A O 1
ATOM 752 N N . LYS A 1 93 ? 20.504 0.846 -29.595 1.00 83.12 93 LYS A N 1
ATOM 753 C CA . LYS A 1 93 ? 19.931 1.791 -30.567 1.00 83.12 93 LYS A CA 1
ATOM 754 C C . LYS A 1 93 ? 19.666 3.184 -29.984 1.00 83.12 93 LYS A C 1
ATOM 756 O O . LYS A 1 93 ? 19.744 4.175 -30.699 1.00 83.12 93 LYS A O 1
ATOM 761 N N . GLN A 1 94 ? 19.307 3.280 -28.703 1.00 78.06 94 GLN A N 1
ATOM 762 C CA . GLN A 1 94 ? 19.113 4.573 -28.034 1.00 78.06 94 GLN A CA 1
ATOM 763 C C . GLN A 1 94 ? 20.437 5.307 -27.799 1.00 78.06 94 GLN A C 1
ATOM 765 O O . GLN A 1 94 ? 20.448 6.540 -27.819 1.00 78.06 94 GLN A O 1
ATOM 770 N N . ALA A 1 95 ? 21.517 4.559 -27.582 1.00 75.75 95 ALA A N 1
ATOM 771 C CA . ALA A 1 95 ? 22.852 5.084 -27.338 1.00 75.75 95 ALA A CA 1
ATOM 772 C C . ALA A 1 95 ? 23.652 5.384 -28.613 1.00 75.75 95 ALA A C 1
ATOM 774 O O . ALA A 1 95 ? 24.543 6.224 -28.560 1.00 75.75 95 ALA A O 1
ATOM 775 N N . ALA A 1 96 ? 23.314 4.751 -29.739 1.00 77.81 96 ALA A N 1
ATOM 776 C CA . ALA A 1 96 ? 23.992 4.965 -31.012 1.00 77.81 96 ALA A CA 1
ATOM 777 C C . ALA A 1 96 ? 23.947 6.446 -31.462 1.00 77.81 96 ALA A C 1
ATOM 779 O O . ALA A 1 96 ? 22.923 7.121 -31.246 1.00 77.81 96 ALA A O 1
ATOM 780 N N . PRO A 1 97 ? 25.030 6.956 -32.083 1.00 73.12 97 PRO A N 1
ATOM 781 C CA . PRO A 1 97 ? 25.070 8.303 -32.640 1.00 73.12 97 PRO A CA 1
ATOM 782 C C . PRO A 1 97 ? 24.092 8.431 -33.811 1.00 73.12 97 PRO A C 1
ATOM 784 O O . PRO A 1 97 ? 23.912 7.501 -34.599 1.00 73.12 97 PRO A O 1
ATOM 787 N N . GLN A 1 98 ? 23.436 9.585 -33.927 1.00 80.00 98 GLN A N 1
ATOM 788 C CA . GLN A 1 98 ? 22.612 9.895 -35.096 1.00 80.00 98 GLN A CA 1
ATOM 789 C C . GLN A 1 98 ? 23.467 10.464 -36.235 1.00 80.00 98 GLN A C 1
ATOM 791 O O . GLN A 1 98 ? 24.537 11.027 -36.013 1.00 80.00 98 GLN A O 1
ATOM 796 N N . ILE A 1 99 ? 22.983 10.326 -37.471 1.00 74.88 99 ILE A N 1
ATOM 797 C CA . ILE A 1 99 ? 23.669 10.836 -38.664 1.00 74.88 99 ILE A CA 1
ATOM 798 C C . ILE A 1 99 ? 23.863 12.354 -38.520 1.00 74.88 99 ILE A C 1
ATOM 800 O O . ILE A 1 99 ? 22.889 13.093 -38.388 1.00 74.88 99 ILE A O 1
ATOM 804 N N . GLY A 1 100 ? 25.122 12.805 -38.527 1.00 74.44 100 GLY A N 1
ATOM 805 C CA . GLY A 1 100 ? 25.496 14.217 -38.368 1.00 74.44 100 GLY A CA 1
ATOM 806 C C . GLY A 1 100 ? 25.509 14.738 -36.923 1.00 74.44 100 GLY A C 1
ATOM 807 O O . GLY A 1 100 ? 25.702 15.934 -36.716 1.00 74.44 100 GLY A O 1
ATOM 808 N N . GLU A 1 101 ? 25.312 13.876 -35.921 1.00 79.25 101 GLU A N 1
ATOM 809 C CA . GLU A 1 101 ? 25.328 14.248 -34.502 1.00 79.25 101 GLU A CA 1
ATOM 810 C C . GLU A 1 101 ? 26.765 14.291 -33.955 1.00 79.25 101 GLU A C 1
ATOM 812 O O . GLU A 1 101 ? 27.522 13.328 -34.057 1.00 79.25 101 GLU A O 1
ATOM 817 N N . THR A 1 102 ? 27.149 15.406 -33.331 1.00 79.75 102 THR A N 1
ATOM 818 C CA . THR A 1 102 ? 28.428 15.504 -32.602 1.00 79.75 102 THR A CA 1
ATOM 819 C C . THR A 1 102 ? 28.358 14.784 -31.251 1.00 79.75 102 THR A C 1
ATOM 821 O O . THR A 1 102 ? 27.297 14.709 -30.629 1.00 79.75 102 THR A O 1
ATOM 824 N N . ASN A 1 103 ? 29.500 14.335 -30.714 1.00 69.69 103 ASN A N 1
ATOM 825 C CA . ASN A 1 103 ? 29.562 13.674 -29.397 1.00 69.69 103 ASN A CA 1
ATOM 826 C C . ASN A 1 103 ? 28.912 14.497 -28.268 1.00 69.69 103 ASN A C 1
ATOM 828 O O . ASN A 1 103 ? 28.263 13.950 -27.374 1.00 69.69 103 ASN A O 1
ATOM 832 N N . THR A 1 104 ? 29.037 15.825 -28.314 1.00 69.81 104 THR A N 1
ATOM 833 C CA . THR A 1 104 ? 28.422 16.726 -27.330 1.00 69.81 104 THR A CA 1
ATOM 834 C C . THR A 1 104 ? 26.894 16.727 -27.431 1.00 69.81 104 THR A C 1
ATOM 836 O O . THR A 1 104 ? 26.210 16.681 -26.406 1.00 69.81 104 THR A O 1
ATOM 839 N N . GLN A 1 105 ? 26.348 16.727 -28.651 1.00 74.00 105 GLN A N 1
ATOM 840 C CA . GLN A 1 105 ? 24.904 16.648 -28.899 1.00 74.00 105 GLN A CA 1
ATOM 841 C C . GLN A 1 105 ? 24.344 15.277 -28.492 1.00 74.00 105 GLN A C 1
ATOM 843 O O . GLN A 1 105 ? 23.318 15.218 -27.810 1.00 74.00 105 GLN A O 1
ATOM 848 N N . MET A 1 106 ? 25.079 14.198 -28.778 1.00 73.38 106 MET A N 1
ATOM 849 C CA . MET A 1 106 ? 24.745 12.841 -28.336 1.00 73.38 106 MET A CA 1
ATOM 850 C C . MET A 1 106 ? 24.634 12.759 -26.805 1.00 73.38 106 MET A C 1
ATOM 852 O O . MET A 1 106 ? 23.620 12.302 -26.270 1.00 73.38 106 MET A O 1
ATOM 856 N N . ASN A 1 107 ? 25.623 13.281 -26.074 1.00 69.19 107 ASN A N 1
ATOM 857 C CA . ASN A 1 107 ? 25.605 13.297 -24.607 1.00 69.19 107 ASN A CA 1
ATOM 858 C C . ASN A 1 107 ? 24.423 14.104 -24.043 1.00 69.19 107 ASN A C 1
ATOM 860 O O . ASN A 1 107 ? 23.747 13.664 -23.108 1.00 69.19 107 ASN A O 1
ATOM 864 N N . GLN A 1 108 ? 24.115 15.263 -24.631 1.00 70.19 108 GLN A N 1
ATOM 865 C CA . GLN A 1 108 ? 22.961 16.073 -24.232 1.00 70.19 108 GLN A CA 1
ATOM 866 C C . GLN A 1 108 ? 21.626 15.359 -24.496 1.00 70.19 108 GLN A C 1
ATOM 868 O O . GLN A 1 108 ? 20.719 15.405 -23.651 1.00 70.19 108 GLN A O 1
ATOM 873 N N . ARG A 1 109 ? 21.502 14.649 -25.625 1.00 79.31 109 ARG A N 1
ATOM 874 C CA . ARG A 1 109 ? 20.327 13.833 -25.957 1.00 79.31 109 ARG A CA 1
ATOM 875 C C . ARG A 1 109 ? 20.132 12.711 -24.942 1.00 79.31 109 ARG A C 1
ATOM 877 O O . ARG A 1 109 ? 19.020 12.551 -24.431 1.00 79.31 109 ARG A O 1
ATOM 884 N N . LEU A 1 110 ? 21.193 11.981 -24.597 1.00 73.62 110 LEU A N 1
ATOM 885 C CA . LEU A 1 110 ? 21.145 10.905 -23.602 1.00 73.62 110 LEU A CA 1
ATOM 886 C C . LEU A 1 110 ? 20.753 11.422 -22.213 1.00 73.62 110 LEU A C 1
ATOM 888 O O . LEU A 1 110 ? 19.855 10.860 -21.584 1.00 73.62 110 LEU A O 1
ATOM 892 N N . LEU A 1 111 ? 21.326 12.544 -21.766 1.00 69.38 111 LEU A N 1
ATOM 893 C CA . LEU A 1 111 ? 20.954 13.185 -20.497 1.00 69.38 111 LEU A CA 1
ATOM 894 C C . LEU A 1 111 ? 19.480 13.612 -20.474 1.00 69.38 111 LEU A C 1
ATOM 896 O O . LEU A 1 111 ? 18.778 13.415 -19.477 1.00 69.38 111 LEU A O 1
ATOM 900 N N . THR A 1 112 ? 18.985 14.165 -21.580 1.00 72.38 112 THR A N 1
ATOM 901 C CA . THR A 1 112 ? 17.586 14.595 -21.716 1.00 72.38 112 THR A CA 1
ATOM 902 C C . THR A 1 112 ? 16.629 13.402 -21.714 1.00 72.38 112 THR A C 1
ATOM 904 O O . THR A 1 112 ? 15.611 13.419 -21.013 1.00 72.38 112 THR A O 1
ATOM 907 N N . GLN A 1 113 ? 16.966 12.327 -22.432 1.00 72.62 113 GLN A N 1
ATOM 908 C CA . GLN A 1 113 ? 16.199 11.082 -22.415 1.00 72.62 113 GLN A CA 1
ATOM 909 C C . GLN A 1 113 ? 16.199 10.438 -21.027 1.00 72.62 113 GLN A C 1
ATOM 911 O O . GLN A 1 113 ? 15.138 10.033 -20.553 1.00 72.62 113 GLN A O 1
ATOM 916 N N . HIS A 1 114 ? 17.343 10.411 -20.339 1.00 69.81 114 HIS A N 1
ATOM 917 C CA . HIS A 1 114 ? 17.453 9.904 -18.973 1.00 69.81 114 HIS A CA 1
ATOM 918 C C . HIS A 1 114 ? 16.552 10.689 -18.009 1.00 69.81 114 HIS A C 1
ATOM 920 O O . HIS A 1 114 ? 15.751 10.094 -17.285 1.00 69.81 114 HIS A O 1
ATOM 926 N N . ARG A 1 115 ? 16.567 12.031 -18.069 1.00 64.25 115 ARG A N 1
ATOM 927 C CA . ARG A 1 115 ? 15.642 12.881 -17.294 1.00 64.25 115 ARG A CA 1
ATOM 928 C C . ARG A 1 115 ? 14.177 12.571 -17.615 1.00 64.25 115 ARG A C 1
ATOM 930 O O . ARG A 1 115 ? 13.365 12.459 -16.698 1.00 64.25 115 ARG A O 1
ATOM 937 N N . ARG A 1 116 ? 13.826 12.375 -18.889 1.00 72.81 116 ARG A N 1
ATOM 938 C CA . ARG A 1 116 ? 12.457 12.034 -19.318 1.00 72.81 116 ARG A CA 1
ATOM 939 C C . ARG A 1 116 ? 12.017 10.654 -18.824 1.00 72.81 116 ARG A C 1
ATOM 941 O O . ARG A 1 116 ? 10.877 10.504 -18.390 1.00 72.81 116 ARG A O 1
ATOM 948 N N . VAL A 1 117 ? 12.905 9.662 -18.851 1.00 67.50 117 VAL A N 1
ATOM 949 C CA . VAL A 1 117 ? 12.650 8.322 -18.304 1.00 67.50 117 VAL A CA 1
ATOM 950 C C . VAL A 1 117 ? 12.449 8.396 -16.796 1.00 67.50 117 VAL A C 1
ATOM 952 O O . VAL A 1 117 ? 11.461 7.853 -16.318 1.00 67.50 117 VAL A O 1
ATOM 955 N N . LEU A 1 118 ? 13.286 9.131 -16.058 1.00 60.56 118 LEU A N 1
ATOM 956 C CA . LEU A 1 118 ? 13.102 9.339 -14.618 1.00 60.56 118 LEU A CA 1
ATOM 957 C C . LEU A 1 118 ? 11.771 10.039 -14.300 1.00 60.56 118 LEU A C 1
ATOM 959 O O . LEU A 1 118 ? 11.063 9.638 -13.376 1.00 60.56 118 LEU A O 1
ATOM 963 N N . LEU A 1 119 ? 11.382 11.050 -15.082 1.00 63.34 119 LEU A N 1
ATOM 964 C CA . LEU A 1 119 ? 10.082 11.716 -14.945 1.00 63.34 119 LEU A CA 1
ATOM 965 C C . LEU A 1 119 ? 8.914 10.760 -15.230 1.00 63.34 119 LEU A C 1
ATOM 967 O O . LEU A 1 119 ? 7.937 10.735 -14.481 1.00 63.34 119 LEU A O 1
ATOM 971 N N . ASN A 1 120 ? 9.025 9.933 -16.270 1.00 61.66 120 ASN A N 1
ATOM 972 C CA . ASN A 1 120 ? 8.006 8.951 -16.633 1.00 61.66 120 ASN A CA 1
ATOM 973 C C . ASN A 1 120 ? 7.951 7.766 -15.665 1.00 61.66 120 ASN A C 1
ATOM 975 O O . ASN A 1 120 ? 6.864 7.277 -15.395 1.00 61.66 120 ASN A O 1
ATOM 979 N N . GLN A 1 121 ? 9.071 7.334 -15.088 1.00 56.28 121 GLN A N 1
ATOM 980 C CA . GLN A 1 121 ? 9.109 6.333 -14.022 1.00 56.28 121 GLN A CA 1
ATOM 981 C C . GLN A 1 121 ? 8.434 6.869 -12.759 1.00 56.28 121 GLN A C 1
ATOM 983 O O . GLN A 1 121 ? 7.589 6.184 -12.193 1.00 56.28 121 GLN A O 1
ATOM 988 N N . ARG A 1 122 ? 8.705 8.126 -12.374 1.00 56.50 122 ARG A N 1
ATOM 989 C CA . ARG A 1 122 ? 7.991 8.814 -11.280 1.00 56.50 122 ARG A CA 1
ATOM 990 C C . ARG A 1 122 ? 6.495 8.976 -11.563 1.00 56.50 122 ARG A C 1
ATOM 992 O O . ARG A 1 122 ? 5.693 9.001 -10.634 1.00 56.50 122 ARG A O 1
ATOM 999 N N . ARG A 1 123 ? 6.108 9.117 -12.833 1.00 50.28 123 ARG A N 1
ATOM 1000 C CA . ARG A 1 123 ? 4.705 9.207 -13.258 1.00 50.28 123 ARG A CA 1
ATOM 1001 C C . ARG A 1 123 ? 4.030 7.836 -13.298 1.00 50.28 123 ARG A C 1
ATOM 1003 O O . ARG A 1 123 ? 2.892 7.732 -12.865 1.00 50.28 123 ARG A O 1
ATOM 1010 N N . ASN A 1 124 ? 4.713 6.797 -13.772 1.00 47.72 124 ASN A N 1
ATOM 1011 C CA . ASN A 1 124 ? 4.183 5.440 -13.898 1.00 47.72 124 ASN A CA 1
ATOM 1012 C C . ASN A 1 124 ? 4.177 4.685 -12.569 1.00 47.72 124 ASN A C 1
ATOM 1014 O O . ASN A 1 124 ? 3.262 3.902 -12.361 1.00 47.72 124 ASN A O 1
ATOM 1018 N N . SER A 1 125 ? 5.084 4.969 -11.631 1.00 53.09 125 SER A N 1
ATOM 10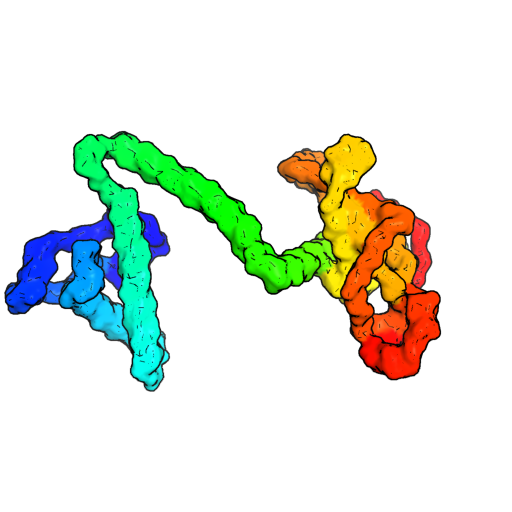19 C CA . SER A 1 125 ? 4.939 4.490 -10.249 1.00 53.09 125 SER A CA 1
ATOM 1020 C C . SER A 1 125 ? 3.642 5.007 -9.621 1.00 53.09 125 SER A C 1
ATOM 1022 O O . SER A 1 125 ? 2.924 4.248 -8.985 1.00 53.09 125 SER A O 1
ATOM 1024 N N . ARG A 1 126 ? 3.270 6.261 -9.914 1.00 53.09 126 ARG A N 1
ATOM 1025 C CA . ARG A 1 126 ? 1.982 6.856 -9.517 1.00 53.09 126 ARG A CA 1
ATOM 1026 C C . ARG A 1 126 ? 0.783 6.346 -10.332 1.00 53.09 126 ARG A C 1
ATOM 1028 O O . ARG A 1 126 ? -0.344 6.470 -9.874 1.00 53.09 126 ARG A O 1
ATOM 1035 N N . ARG A 1 127 ? 0.991 5.822 -11.550 1.00 43.59 127 ARG A N 1
ATOM 1036 C CA . ARG A 1 127 ? -0.082 5.407 -12.483 1.00 43.59 127 ARG A CA 1
ATOM 1037 C C . ARG A 1 127 ? -0.351 3.898 -12.486 1.00 43.59 127 ARG A C 1
ATOM 1039 O O . ARG A 1 127 ? -1.482 3.505 -12.721 1.00 43.59 127 ARG A O 1
ATOM 1046 N N . ASN A 1 128 ? 0.625 3.053 -12.159 1.00 42.19 128 ASN A N 1
ATOM 1047 C CA . ASN A 1 128 ? 0.406 1.617 -11.922 1.00 42.19 128 ASN A CA 1
ATOM 1048 C C . ASN A 1 128 ? -0.339 1.348 -10.600 1.00 42.19 128 ASN A C 1
ATOM 1050 O O . ASN A 1 128 ? -0.844 0.250 -10.387 1.00 42.19 128 ASN A O 1
ATOM 1054 N N . GLU A 1 129 ? -0.525 2.372 -9.763 1.00 49.69 129 GLU A N 1
ATOM 1055 C CA . GLU A 1 129 ? -1.548 2.411 -8.708 1.00 49.69 129 GLU A CA 1
ATOM 1056 C C . GLU A 1 129 ? -2.991 2.542 -9.259 1.00 49.69 129 GLU A C 1
ATOM 1058 O O . GLU A 1 129 ? -3.931 2.668 -8.477 1.00 49.69 129 GLU A O 1
ATOM 1063 N N . VAL A 1 130 ? -3.208 2.528 -10.585 1.00 45.28 130 VAL A N 1
ATOM 1064 C CA . VAL A 1 130 ? -4.469 2.923 -11.254 1.00 45.28 130 VAL A CA 1
ATOM 1065 C C . VAL A 1 130 ? -4.999 1.843 -12.227 1.00 45.28 130 VAL A C 1
ATOM 1067 O O . VAL A 1 130 ? -5.489 2.143 -13.307 1.00 45.28 130 VAL A O 1
ATOM 1070 N N . SER A 1 131 ? -4.947 0.557 -11.866 1.00 48.31 131 SER A N 1
ATOM 1071 C CA . SER A 1 131 ? -5.925 -0.433 -12.373 1.00 48.31 131 SER A CA 1
ATOM 1072 C C . SER A 1 131 ? -7.230 -0.252 -11.584 1.00 48.31 131 SER A C 1
ATOM 1074 O O . SER A 1 131 ? -7.455 -0.917 -10.584 1.00 48.31 131 SER A O 1
ATOM 1076 N N . 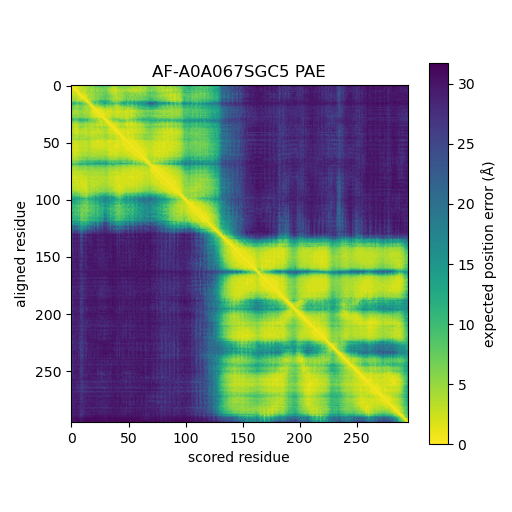ILE A 1 132 ? -8.036 0.734 -11.977 1.00 48.00 132 ILE A N 1
ATOM 1077 C CA . ILE A 1 132 ? -8.952 1.521 -11.123 1.00 48.00 132 ILE A CA 1
ATOM 1078 C C . ILE A 1 132 ? -9.787 0.723 -10.102 1.00 48.00 132 ILE A C 1
ATOM 1080 O O . ILE A 1 132 ? -9.939 1.178 -8.973 1.00 48.00 132 ILE A O 1
ATOM 1084 N N . GLN A 1 133 ? -10.290 -0.470 -10.411 1.00 46.59 133 GLN A N 1
ATOM 1085 C CA . GLN A 1 133 ? -11.133 -1.213 -9.462 1.00 46.59 133 GLN A CA 1
ATOM 1086 C C . GLN A 1 133 ? -10.310 -2.042 -8.461 1.00 46.59 133 GLN A C 1
ATOM 1088 O O . GLN A 1 133 ? -10.484 -1.923 -7.247 1.00 46.59 133 GLN A O 1
ATOM 1093 N N . THR A 1 134 ? -9.327 -2.799 -8.951 1.00 48.31 134 THR A N 1
ATOM 1094 C CA . THR A 1 134 ? -8.393 -3.581 -8.124 1.00 48.31 134 THR A CA 1
ATOM 1095 C C . THR A 1 134 ? -7.406 -2.674 -7.387 1.00 48.31 134 THR A C 1
ATOM 1097 O O . THR A 1 134 ? -6.972 -2.968 -6.275 1.00 48.31 134 THR A O 1
ATOM 1100 N N . SER A 1 135 ? -7.054 -1.541 -7.984 1.00 53.09 135 SER A N 1
ATOM 1101 C CA . SER A 1 135 ? -6.049 -0.618 -7.488 1.00 53.09 135 SER A CA 1
ATOM 1102 C C . SER A 1 135 ? -6.602 0.393 -6.499 1.00 53.09 135 SER A C 1
ATOM 1104 O O . SER A 1 135 ? -5.878 0.722 -5.573 1.00 53.09 135 SER A O 1
ATOM 1106 N N . LEU A 1 136 ? -7.869 0.821 -6.589 1.00 53.19 136 LEU A N 1
ATOM 1107 C CA . LEU A 1 136 ? -8.489 1.581 -5.500 1.00 53.19 136 LEU A CA 1
ATOM 1108 C C . LEU A 1 136 ? -8.611 0.710 -4.249 1.00 53.19 136 LEU A C 1
ATOM 1110 O O . LEU A 1 136 ? -8.222 1.154 -3.171 1.00 53.19 136 LEU A O 1
ATOM 1114 N N . ILE A 1 137 ? -9.049 -0.548 -4.383 1.00 58.34 137 ILE A N 1
ATOM 1115 C CA . ILE A 1 137 ? -9.088 -1.497 -3.259 1.00 58.34 137 ILE A CA 1
ATOM 1116 C C . ILE A 1 137 ? -7.678 -1.687 -2.679 1.00 58.34 137 ILE A C 1
ATOM 1118 O O . ILE A 1 137 ? -7.484 -1.444 -1.485 1.00 58.34 137 ILE A O 1
ATOM 1122 N N . ARG A 1 138 ? -6.671 -1.999 -3.513 1.00 60.75 138 ARG A N 1
ATOM 1123 C CA . ARG A 1 138 ? -5.266 -2.138 -3.078 1.00 60.75 138 ARG A CA 1
ATOM 1124 C C . ARG A 1 138 ? -4.685 -0.846 -2.502 1.00 60.75 138 ARG A C 1
ATOM 1126 O O . ARG A 1 138 ? -3.923 -0.911 -1.545 1.00 60.75 138 ARG A O 1
ATOM 1133 N N . LEU A 1 139 ? -5.048 0.327 -3.017 1.00 64.12 139 LEU A N 1
ATOM 1134 C CA . LEU A 1 139 ? -4.595 1.628 -2.520 1.00 64.12 139 LEU A CA 1
ATOM 1135 C C . LEU A 1 139 ? -5.220 1.936 -1.159 1.00 64.12 139 LEU A C 1
ATOM 1137 O O . LEU A 1 139 ? -4.524 2.374 -0.245 1.00 64.12 139 LEU A O 1
ATOM 1141 N N . PHE A 1 140 ? -6.520 1.690 -0.983 1.00 64.69 140 PHE A N 1
ATOM 1142 C CA . PHE A 1 140 ? -7.187 1.861 0.306 1.00 64.69 140 PHE A CA 1
ATOM 1143 C C . PHE A 1 140 ? -6.706 0.832 1.334 1.00 64.69 140 PHE A C 1
ATOM 1145 O O . PHE A 1 140 ? -6.599 1.161 2.515 1.00 64.69 140 PHE A O 1
ATOM 1152 N N . GLU A 1 141 ? -6.399 -0.400 0.927 1.00 69.94 141 GLU A N 1
ATOM 1153 C CA . GLU A 1 141 ? -5.721 -1.396 1.769 1.00 69.94 141 GLU A CA 1
ATOM 1154 C C . GLU A 1 141 ? -4.302 -0.974 2.132 1.00 69.94 141 GLU A C 1
ATOM 1156 O O . GLU A 1 141 ? -3.956 -0.990 3.309 1.00 69.94 141 GLU A O 1
ATOM 1161 N N . SER A 1 142 ? -3.512 -0.524 1.161 1.00 76.38 142 SER A N 1
ATOM 1162 C CA . SER A 1 142 ? -2.150 -0.027 1.360 1.00 76.38 142 SER A CA 1
ATOM 1163 C C . SER A 1 142 ? -2.126 1.154 2.331 1.00 76.38 142 SER A C 1
ATOM 1165 O O . SER A 1 142 ? -1.419 1.114 3.334 1.00 76.38 142 SER A O 1
ATOM 1167 N N . LYS A 1 143 ? -3.001 2.153 2.147 1.00 80.62 143 LYS A N 1
ATOM 1168 C CA . LYS A 1 143 ? -3.139 3.290 3.075 1.00 80.62 143 LYS A CA 1
ATOM 1169 C C . LYS A 1 143 ? -3.551 2.852 4.483 1.00 80.62 143 LYS A C 1
ATOM 1171 O O . LYS A 1 143 ? -3.081 3.425 5.462 1.00 80.62 143 LYS A O 1
ATOM 1176 N N . ARG A 1 144 ? -4.419 1.843 4.615 1.00 83.25 144 ARG A N 1
ATOM 1177 C CA . ARG A 1 144 ? -4.801 1.277 5.922 1.00 83.25 144 ARG A CA 1
ATOM 1178 C C . ARG A 1 144 ? -3.642 0.534 6.582 1.00 83.25 144 ARG A C 1
ATOM 1180 O O . ARG A 1 144 ? -3.404 0.758 7.764 1.00 83.25 144 ARG A O 1
ATOM 1187 N N . LYS A 1 145 ? -2.901 -0.283 5.828 1.00 80.62 145 LYS A N 1
ATOM 1188 C CA . LYS A 1 145 ? -1.683 -0.964 6.294 1.00 80.62 145 LYS A CA 1
ATOM 1189 C C . LYS A 1 145 ? -0.623 0.043 6.728 1.00 80.62 145 LYS A C 1
ATOM 1191 O O . LYS A 1 145 ? -0.066 -0.091 7.809 1.00 80.62 145 LYS A O 1
ATOM 1196 N N . GLN A 1 146 ? -0.422 1.101 5.945 1.00 81.44 146 GLN A N 1
ATOM 1197 C CA . GLN A 1 146 ? 0.483 2.192 6.285 1.00 81.44 146 GLN A CA 1
ATOM 1198 C C . GLN A 1 146 ? 0.038 2.909 7.565 1.00 81.44 146 GLN A C 1
ATOM 1200 O O . GLN A 1 146 ? 0.861 3.135 8.442 1.00 81.44 146 GLN A O 1
ATOM 1205 N N . ARG A 1 147 ? -1.253 3.238 7.717 1.00 85.12 147 ARG A N 1
ATOM 1206 C CA . ARG A 1 147 ? -1.773 3.855 8.952 1.00 85.12 147 ARG A CA 1
ATOM 1207 C C . ARG A 1 147 ? -1.589 2.957 10.170 1.00 85.12 147 ARG A C 1
ATOM 1209 O O . ARG A 1 147 ? -1.183 3.454 11.213 1.00 85.12 147 ARG A O 1
ATOM 1216 N N . PHE A 1 148 ? -1.871 1.665 10.033 1.00 86.12 148 PHE A N 1
ATOM 1217 C CA . PHE A 1 148 ? -1.623 0.688 11.088 1.00 86.12 148 PHE A CA 1
ATOM 1218 C C . PHE A 1 148 ? -0.137 0.656 11.465 1.00 86.12 148 PHE A C 1
ATOM 1220 O O . PHE A 1 148 ? 0.187 0.860 12.626 1.00 86.12 148 PHE A O 1
ATOM 1227 N N . SER A 1 149 ? 0.756 0.522 10.482 1.00 79.38 149 SER A N 1
ATOM 1228 C CA . SER A 1 149 ? 2.207 0.508 10.702 1.00 79.38 149 SER A CA 1
ATOM 1229 C C . SER A 1 149 ? 2.717 1.793 11.359 1.00 79.38 149 SER A C 1
ATOM 1231 O O . SER A 1 149 ? 3.511 1.728 12.290 1.00 79.38 149 SER A O 1
ATOM 1233 N N . VAL A 1 150 ? 2.231 2.965 10.934 1.00 83.00 150 VAL A N 1
ATOM 1234 C CA . VAL A 1 150 ? 2.599 4.248 11.552 1.00 83.00 150 VAL A CA 1
ATOM 1235 C C . VAL A 1 150 ? 2.152 4.302 13.010 1.00 83.00 150 VAL A C 1
ATOM 1237 O O . VAL A 1 150 ? 2.936 4.712 13.855 1.00 83.00 150 VAL A O 1
ATOM 1240 N N . ARG A 1 151 ? 0.916 3.891 13.309 1.00 87.19 151 ARG A N 1
ATOM 1241 C CA . ARG A 1 151 ? 0.378 3.912 14.675 1.00 87.19 151 ARG A CA 1
ATOM 1242 C C . ARG A 1 151 ? 1.070 2.908 15.589 1.00 87.19 151 ARG A C 1
ATOM 1244 O O . ARG A 1 151 ? 1.435 3.301 16.683 1.00 87.19 151 ARG A O 1
ATOM 1251 N N . SER A 1 152 ? 1.306 1.687 15.109 1.00 83.00 152 SER A N 1
ATOM 1252 C CA . SER A 1 152 ? 2.074 0.668 15.835 1.00 83.00 152 SER A CA 1
ATOM 1253 C C . SER A 1 152 ? 3.504 1.144 16.107 1.00 83.00 152 SER A C 1
ATOM 1255 O O . SER A 1 152 ? 4.026 1.001 17.204 1.00 83.00 152 SER A O 1
ATOM 1257 N N . ARG A 1 153 ? 4.136 1.831 15.145 1.00 81.44 153 ARG A N 1
ATOM 1258 C CA . ARG A 1 153 ? 5.449 2.435 15.385 1.00 81.44 153 ARG A CA 1
ATOM 1259 C C . ARG A 1 153 ? 5.408 3.497 16.488 1.00 81.44 153 ARG A C 1
ATOM 1261 O O . ARG A 1 153 ? 6.322 3.523 17.297 1.00 81.44 153 ARG A O 1
ATOM 1268 N N . ILE A 1 154 ? 4.388 4.359 16.510 1.00 84.69 154 ILE A N 1
ATOM 1269 C CA . ILE A 1 154 ? 4.233 5.393 17.549 1.00 84.69 154 ILE A CA 1
ATOM 1270 C C . ILE A 1 154 ? 4.055 4.740 18.923 1.00 84.69 154 ILE A C 1
ATOM 1272 O O . ILE A 1 154 ? 4.777 5.089 19.849 1.00 84.69 154 ILE A O 1
ATOM 1276 N N . THR A 1 155 ? 3.151 3.764 19.051 1.00 83.88 155 THR A N 1
ATOM 1277 C CA . THR A 1 155 ? 2.908 3.071 20.327 1.00 83.88 155 THR A CA 1
ATOM 1278 C C . THR A 1 155 ? 4.157 2.358 20.836 1.00 83.88 155 THR A C 1
ATOM 1280 O O . THR A 1 155 ? 4.509 2.531 21.997 1.00 83.88 155 THR A O 1
ATOM 1283 N N . VAL A 1 156 ? 4.888 1.650 19.970 1.00 79.25 156 VAL A N 1
ATOM 1284 C CA . VAL A 1 156 ? 6.144 0.973 20.338 1.00 79.25 156 VAL A CA 1
ATOM 1285 C C . VAL A 1 156 ? 7.245 1.967 20.717 1.00 79.25 156 VAL A C 1
ATOM 1287 O O . VAL A 1 156 ? 7.933 1.768 21.715 1.00 79.25 156 VAL A O 1
ATOM 1290 N N . GLN A 1 157 ? 7.425 3.045 19.946 1.00 81.81 157 GLN A N 1
ATOM 1291 C CA . GLN A 1 157 ? 8.444 4.061 20.238 1.00 81.81 157 GLN A CA 1
ATOM 1292 C C . GLN A 1 157 ? 8.173 4.769 21.564 1.00 81.81 157 GLN A C 1
ATOM 1294 O O . GLN A 1 157 ? 9.102 4.962 22.345 1.00 81.81 157 GLN A O 1
ATOM 1299 N N . ASN A 1 158 ? 6.913 5.099 21.836 1.00 82.75 158 ASN A N 1
ATOM 1300 C CA . ASN A 1 158 ? 6.533 5.756 23.076 1.00 82.75 158 ASN A CA 1
ATOM 1301 C C . ASN A 1 158 ? 6.591 4.803 24.265 1.00 82.75 158 ASN A C 1
ATOM 1303 O O . ASN A 1 158 ? 7.085 5.189 25.312 1.00 82.75 158 ASN A O 1
ATOM 1307 N N . ALA A 1 159 ? 6.184 3.541 24.119 1.00 81.00 159 ALA A N 1
ATOM 1308 C CA . ALA A 1 159 ? 6.390 2.548 25.171 1.00 81.00 159 ALA A CA 1
ATOM 1309 C C . ALA A 1 159 ? 7.882 2.401 25.526 1.00 81.00 159 ALA A C 1
ATOM 1311 O O . ALA A 1 159 ? 8.232 2.334 26.703 1.00 81.00 159 ALA A O 1
ATOM 1312 N N . ALA A 1 160 ? 8.764 2.406 24.520 1.00 77.81 160 ALA A N 1
ATOM 1313 C CA . ALA A 1 160 ? 10.208 2.282 24.707 1.00 77.81 160 ALA A CA 1
ATOM 1314 C C . ALA A 1 160 ? 10.880 3.546 25.278 1.00 77.81 160 ALA A C 1
ATOM 1316 O O . ALA A 1 160 ? 11.914 3.434 25.935 1.00 77.81 160 ALA A O 1
ATOM 1317 N N . SER A 1 161 ? 10.331 4.742 25.033 1.00 79.12 161 SER A N 1
ATOM 1318 C CA . SER A 1 161 ? 10.877 5.998 25.571 1.00 79.12 161 SER A CA 1
ATOM 1319 C C . SER A 1 161 ? 10.536 6.213 27.050 1.00 79.12 161 SER A C 1
ATOM 1321 O O . SER A 1 161 ? 11.240 6.951 27.745 1.00 79.12 161 SER A O 1
ATOM 1323 N N . GLN A 1 162 ? 9.499 5.542 27.556 1.00 78.56 162 GLN A N 1
ATOM 1324 C CA . GLN A 1 162 ? 9.097 5.601 28.957 1.00 78.56 162 GLN A CA 1
ATOM 1325 C C . GLN A 1 162 ? 10.028 4.743 29.827 1.00 78.56 162 GLN A C 1
ATOM 1327 O O . GLN A 1 162 ? 10.117 3.525 29.677 1.00 78.56 162 GLN A O 1
ATOM 1332 N N . LYS A 1 163 ? 10.725 5.383 30.775 1.00 66.94 163 LYS A N 1
ATOM 1333 C CA . LYS A 1 163 ? 11.760 4.731 31.598 1.00 66.94 163 LYS A CA 1
ATOM 1334 C C . LYS A 1 163 ? 11.202 3.688 32.571 1.00 66.94 163 LYS A C 1
ATOM 1336 O O . LYS A 1 163 ? 11.904 2.723 32.846 1.00 66.94 163 LYS A O 1
ATOM 1341 N N . SER A 1 164 ? 9.984 3.876 33.087 1.00 65.50 164 SER A N 1
ATOM 1342 C CA . SER A 1 164 ? 9.142 2.944 33.871 1.00 65.50 164 SER A CA 1
ATOM 1343 C C . SER A 1 164 ? 7.877 3.698 34.314 1.00 65.50 164 SER A C 1
ATOM 1345 O O . SER A 1 164 ? 7.961 4.904 34.538 1.00 65.50 164 SER A O 1
ATOM 1347 N N . GLY A 1 165 ? 6.738 3.015 34.478 1.00 75.38 165 GLY A N 1
ATOM 1348 C CA . GLY A 1 165 ? 5.506 3.590 35.048 1.00 75.38 165 GLY A CA 1
ATOM 1349 C C . GLY A 1 165 ? 4.258 3.418 34.178 1.00 75.38 165 GLY A C 1
ATOM 1350 O O . GLY A 1 165 ? 4.308 2.793 33.115 1.00 75.38 165 GLY A O 1
ATOM 1351 N N . ASP A 1 166 ? 3.148 4.008 34.626 1.00 81.12 166 ASP A N 1
ATOM 1352 C CA . ASP A 1 166 ? 1.815 3.883 34.013 1.00 81.12 166 ASP A CA 1
ATOM 1353 C C . ASP A 1 166 ? 1.800 4.273 32.528 1.00 81.12 166 ASP A C 1
ATOM 1355 O O . ASP A 1 166 ? 1.110 3.653 31.722 1.00 81.12 166 ASP A O 1
ATOM 1359 N N . GLY A 1 167 ? 2.623 5.249 32.128 1.00 81.81 167 GLY A N 1
ATOM 1360 C CA . GLY A 1 167 ? 2.735 5.677 30.733 1.00 81.81 167 GLY A CA 1
ATOM 1361 C C . GLY A 1 167 ? 3.177 4.555 29.791 1.00 81.81 167 GLY A C 1
ATOM 1362 O O . GLY A 1 167 ? 2.606 4.402 28.712 1.00 81.81 167 GLY A O 1
ATOM 1363 N N . ARG A 1 168 ? 4.140 3.722 30.208 1.00 82.19 168 ARG A N 1
ATOM 1364 C CA . ARG A 1 168 ? 4.591 2.568 29.417 1.00 82.19 168 ARG A CA 1
ATOM 1365 C C . ARG A 1 168 ? 3.469 1.545 29.250 1.00 82.19 168 ARG A C 1
ATOM 1367 O O . ARG A 1 168 ? 3.200 1.132 28.126 1.00 82.19 168 ARG A O 1
ATOM 1374 N N . VAL A 1 169 ? 2.786 1.209 30.347 1.00 86.44 169 VAL A N 1
ATOM 1375 C CA . VAL A 1 169 ? 1.661 0.257 30.363 1.00 86.44 169 VAL A CA 1
ATOM 1376 C C . VAL A 1 169 ? 0.539 0.728 29.441 1.00 86.44 169 VAL A C 1
ATOM 1378 O O . VAL A 1 169 ? -0.014 -0.057 28.675 1.00 86.44 169 VAL A O 1
ATOM 1381 N N . ILE A 1 170 ? 0.232 2.027 29.448 1.00 87.56 170 ILE A N 1
ATOM 1382 C CA . ILE A 1 170 ? -0.802 2.589 28.578 1.00 87.56 170 ILE A CA 1
ATOM 1383 C C . ILE A 1 170 ? -0.395 2.500 27.101 1.00 87.56 170 ILE A C 1
ATOM 1385 O O . ILE A 1 170 ? -1.230 2.153 26.265 1.00 87.56 170 ILE A O 1
ATOM 1389 N N . TRP A 1 171 ? 0.864 2.785 26.750 1.00 85.88 171 TRP A N 1
ATOM 1390 C CA . TRP A 1 171 ? 1.337 2.669 25.365 1.00 85.88 171 TRP A CA 1
ATOM 1391 C C . TRP A 1 171 ? 1.394 1.218 24.873 1.00 85.88 171 TRP A C 1
ATOM 1393 O O . TRP A 1 171 ? 0.992 0.958 23.738 1.00 85.88 171 TRP A O 1
ATOM 1403 N N . GLU A 1 172 ? 1.812 0.278 25.722 1.00 85.50 172 GLU A N 1
ATOM 1404 C CA . GLU A 1 172 ? 1.769 -1.164 25.442 1.00 85.50 172 GLU A CA 1
ATOM 1405 C C . GLU A 1 172 ? 0.321 -1.640 25.241 1.00 85.50 172 GLU A C 1
ATOM 1407 O O . GLU A 1 172 ? 0.013 -2.317 24.260 1.00 85.50 172 GLU A O 1
ATOM 1412 N N . HIS A 1 173 ? -0.608 -1.192 26.087 1.00 87.56 173 HIS A N 1
ATOM 1413 C CA . HIS A 1 173 ? -2.026 -1.513 25.944 1.00 87.56 173 HIS A CA 1
ATOM 1414 C C . HIS A 1 173 ? -2.658 -0.885 24.687 1.00 87.56 173 HIS A C 1
ATOM 1416 O O . HIS A 1 173 ? -3.495 -1.489 24.011 1.00 87.56 173 HIS A O 1
ATOM 1422 N N . LEU A 1 174 ? -2.246 0.329 24.308 1.00 87.19 1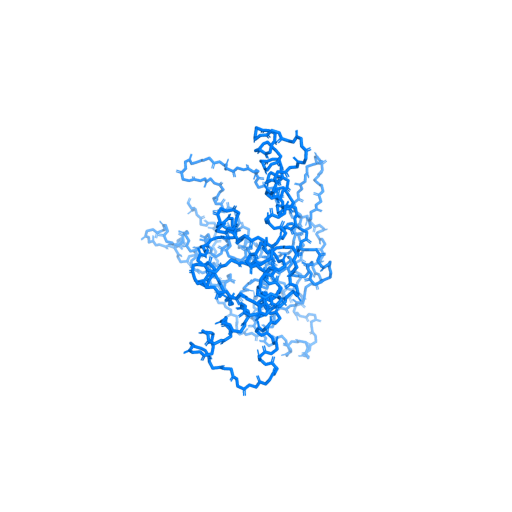74 LEU A N 1
ATOM 1423 C CA . LEU A 1 174 ? -2.646 0.928 23.033 1.00 87.19 174 LEU A CA 1
ATOM 1424 C C . LEU A 1 174 ? -2.124 0.126 21.836 1.00 87.19 174 LEU A C 1
ATOM 1426 O O . LEU A 1 174 ? -2.846 0.007 20.840 1.00 87.19 174 LEU A O 1
ATOM 1430 N N . ASP A 1 175 ? -0.916 -0.433 21.923 1.00 87.00 175 ASP A N 1
ATOM 1431 C CA . ASP A 1 175 ? -0.373 -1.323 20.897 1.00 87.00 175 ASP A CA 1
ATOM 1432 C C . ASP A 1 175 ? -1.171 -2.631 20.794 1.00 87.00 175 ASP A C 1
ATOM 1434 O O . ASP A 1 175 ? -1.525 -3.049 19.691 1.00 87.00 175 ASP A O 1
ATOM 1438 N N . GLU A 1 176 ? -1.568 -3.220 21.924 1.00 86.50 176 GLU A N 1
ATOM 1439 C CA . GLU A 1 176 ? -2.426 -4.410 21.971 1.00 86.50 176 GLU A CA 1
ATOM 1440 C C . GLU A 1 176 ? -3.788 -4.165 21.298 1.00 86.50 176 GLU A C 1
ATOM 1442 O O . GLU A 1 176 ? -4.238 -4.954 20.455 1.00 86.50 176 GLU A O 1
ATOM 1447 N N . ILE A 1 177 ? -4.430 -3.028 21.593 1.00 88.56 177 ILE A N 1
ATOM 1448 C CA . ILE A 1 177 ? -5.682 -2.618 20.940 1.00 88.56 177 ILE A CA 1
ATOM 1449 C C . ILE A 1 177 ? -5.480 -2.469 19.425 1.00 88.56 177 ILE A C 1
ATOM 1451 O O . ILE A 1 177 ? -6.319 -2.919 18.633 1.00 88.56 177 ILE A O 1
ATOM 1455 N N . LEU A 1 178 ? -4.390 -1.822 18.994 1.00 87.19 178 LEU A N 1
ATOM 1456 C CA . LEU A 1 178 ? -4.084 -1.633 17.574 1.00 87.19 178 LEU A CA 1
ATOM 1457 C C . LEU A 1 178 ? -3.833 -2.965 16.871 1.00 87.19 178 LEU A C 1
ATOM 1459 O O . LEU A 1 178 ? -4.361 -3.165 15.775 1.00 87.19 178 LEU A O 1
ATOM 1463 N N . SER A 1 179 ? -3.071 -3.859 17.492 1.00 85.62 179 SER A N 1
ATOM 1464 C CA . SER A 1 179 ? -2.748 -5.192 16.986 1.00 85.62 179 SER A CA 1
ATOM 1465 C C . SER A 1 179 ? -3.999 -6.057 16.850 1.00 85.62 179 SER A C 1
ATOM 1467 O O . SER A 1 179 ? -4.209 -6.666 15.801 1.00 85.62 179 SER A O 1
ATOM 1469 N N . THR A 1 180 ? -4.898 -6.003 17.837 1.00 88.25 180 THR A N 1
ATOM 1470 C CA . THR A 1 180 ? -6.195 -6.700 17.806 1.00 88.25 180 THR A CA 1
ATOM 1471 C C . THR A 1 180 ? -7.087 -6.203 16.664 1.00 88.25 180 THR A C 1
ATOM 1473 O O . THR A 1 180 ? -7.743 -6.985 15.981 1.00 88.25 180 THR A O 1
ATOM 1476 N N . LEU A 1 181 ? -7.099 -4.893 16.406 1.00 86.88 181 LEU A N 1
ATOM 1477 C CA . LEU A 1 181 ? -7.857 -4.290 15.305 1.00 86.88 181 LEU A CA 1
ATOM 1478 C C . LEU A 1 181 ? -7.221 -4.513 13.924 1.00 86.88 181 LEU A C 1
ATOM 1480 O O . LEU A 1 181 ? -7.922 -4.556 12.904 1.00 86.88 181 LEU A O 1
ATOM 1484 N N . GLY A 1 182 ? -5.892 -4.565 13.876 1.00 86.00 182 GLY A N 1
ATOM 1485 C CA . GLY A 1 182 ? -5.083 -4.657 12.669 1.00 86.00 182 GLY A CA 1
ATOM 1486 C C . GLY A 1 182 ? -5.333 -3.539 11.647 1.00 86.00 182 GLY A C 1
ATOM 1487 O O . GLY A 1 182 ? -6.016 -2.535 11.880 1.00 86.00 182 GLY A O 1
ATOM 1488 N N . ALA A 1 183 ? -4.822 -3.737 10.428 1.00 83.75 183 ALA A N 1
ATOM 1489 C CA . ALA A 1 183 ? -5.078 -2.831 9.302 1.00 83.75 183 ALA A CA 1
ATOM 1490 C C . ALA A 1 183 ? -6.576 -2.742 8.948 1.00 83.75 183 ALA A C 1
ATOM 1492 O O . ALA A 1 183 ? -7.061 -1.705 8.479 1.00 83.75 183 ALA A O 1
ATOM 1493 N N . GLY A 1 184 ? -7.330 -3.813 9.214 1.00 82.00 184 GLY A N 1
ATOM 1494 C CA . GLY A 1 184 ? -8.781 -3.848 9.084 1.00 82.00 184 GLY A CA 1
ATOM 1495 C C . GLY A 1 184 ? -9.463 -2.799 9.963 1.00 82.00 184 GLY A C 1
ATOM 1496 O O . GLY A 1 184 ? -10.412 -2.160 9.518 1.00 82.00 184 GLY A O 1
ATOM 1497 N N . GLY A 1 185 ? -8.976 -2.526 11.167 1.00 83.06 185 GLY A N 1
ATOM 1498 C CA . GLY A 1 185 ? -9.593 -1.551 12.061 1.00 83.06 185 GLY A CA 1
ATOM 1499 C C . GLY A 1 185 ? -9.298 -0.092 11.716 1.00 83.06 185 GLY A C 1
ATOM 1500 O O . GLY A 1 185 ? -9.822 0.797 12.382 1.00 83.06 185 GLY A O 1
ATOM 1501 N N . MET A 1 186 ? -8.484 0.198 10.694 1.00 86.81 186 MET A N 1
ATOM 1502 C CA . MET A 1 186 ? -8.092 1.569 10.345 1.00 86.81 186 MET A CA 1
ATOM 1503 C C . MET A 1 186 ? -9.169 2.293 9.524 1.00 86.81 186 MET A C 1
ATOM 1505 O O . MET A 1 186 ? -9.674 1.771 8.533 1.00 86.81 186 MET A O 1
ATOM 1509 N N . SER A 1 187 ? -9.502 3.536 9.885 1.00 81.50 187 SER A N 1
ATOM 1510 C CA . SER A 1 187 ? -10.474 4.349 9.127 1.00 81.50 187 SER A CA 1
ATOM 1511 C C . SER A 1 187 ? -9.968 4.659 7.715 1.00 81.50 187 SER A C 1
ATOM 1513 O O . SER A 1 187 ? -8.764 4.621 7.465 1.00 81.50 187 SER A O 1
ATOM 1515 N N . SER A 1 188 ? -10.887 4.921 6.784 1.00 77.31 188 SER A N 1
ATOM 1516 C CA . SER A 1 188 ? -10.559 5.427 5.444 1.00 77.31 188 SER A CA 1
ATOM 1517 C C . SER A 1 188 ? -10.729 6.940 5.412 1.00 77.31 188 SER A C 1
ATOM 1519 O O . SER A 1 188 ? -11.553 7.473 6.151 1.00 77.31 188 SER A O 1
ATOM 1521 N N . ASP A 1 189 ? -9.958 7.599 4.554 1.00 78.88 189 ASP A N 1
ATOM 1522 C CA . ASP A 1 189 ? -9.989 9.050 4.393 1.00 78.88 189 ASP A CA 1
ATOM 1523 C C . ASP A 1 189 ? -10.490 9.387 2.989 1.00 78.88 189 ASP A C 1
ATOM 1525 O O . ASP A 1 189 ? -10.076 8.741 2.021 1.00 78.88 189 ASP A O 1
ATOM 1529 N N . GLU A 1 190 ? -11.343 10.399 2.886 1.00 70.94 190 GLU A N 1
ATOM 1530 C CA . GLU A 1 190 ? -11.670 11.073 1.631 1.00 70.94 190 GLU A CA 1
ATOM 1531 C C . GLU A 1 190 ? -10.817 12.331 1.511 1.00 70.94 190 GLU A C 1
ATOM 1533 O O . GLU A 1 190 ? -10.586 13.033 2.495 1.00 70.94 190 GLU A O 1
ATOM 1538 N N . SER A 1 191 ? -10.290 12.593 0.318 1.00 73.19 191 SER A N 1
ATOM 1539 C CA . SER A 1 191 ? -9.653 13.875 0.026 1.00 73.19 191 SER A CA 1
ATOM 1540 C C . SER A 1 191 ? -10.720 14.853 -0.428 1.00 73.19 191 SER A C 1
ATOM 1542 O O . SER A 1 191 ? -11.388 14.581 -1.422 1.00 73.19 191 SER A O 1
ATOM 1544 N N . ASP A 1 192 ? -10.828 15.976 0.260 1.00 77.25 192 ASP A N 1
ATOM 1545 C CA . ASP A 1 192 ? -11.750 17.055 -0.083 1.00 77.25 192 ASP A CA 1
ATOM 1546 C C . ASP A 1 192 ? -11.068 18.398 0.219 1.00 77.25 192 ASP A C 1
ATOM 1548 O O . ASP A 1 192 ? -9.916 18.442 0.679 1.00 77.25 192 ASP A O 1
ATOM 1552 N N . PHE A 1 193 ? -11.754 19.493 -0.067 1.00 76.50 193 PHE A N 1
ATOM 1553 C CA . PHE A 1 193 ? -11.338 20.822 0.342 1.00 76.50 193 PHE A CA 1
ATOM 1554 C C . PHE A 1 193 ? -11.989 21.181 1.676 1.00 76.50 193 PHE A C 1
ATOM 1556 O O . PHE A 1 193 ? -13.101 20.770 2.004 1.00 76.50 193 PHE A O 1
ATOM 1563 N N . ASP A 1 194 ? -11.211 21.863 2.492 1.00 77.88 194 ASP A N 1
ATOM 1564 C CA . ASP A 1 194 ? -11.643 22.479 3.729 1.00 77.88 194 ASP A CA 1
ATOM 1565 C C . ASP A 1 194 ? -12.382 23.791 3.451 1.00 77.88 194 ASP A C 1
ATOM 1567 O O . ASP A 1 194 ? -12.304 24.304 2.333 1.00 77.88 194 ASP A O 1
ATOM 1571 N N . ASP A 1 195 ? -13.030 24.359 4.468 1.00 76.56 195 ASP A N 1
ATOM 1572 C CA . ASP A 1 195 ? -13.777 25.622 4.341 1.00 76.56 195 ASP A CA 1
ATOM 1573 C C . ASP A 1 195 ? -12.870 26.780 3.862 1.00 76.56 195 ASP A C 1
ATOM 1575 O O . ASP A 1 195 ? -13.299 27.640 3.097 1.00 76.56 195 ASP A O 1
ATOM 1579 N N . ASP A 1 196 ? -11.576 26.723 4.198 1.00 78.31 196 ASP A N 1
ATOM 1580 C CA . ASP A 1 196 ? -10.532 27.665 3.761 1.00 78.31 196 ASP A CA 1
ATOM 1581 C C . ASP A 1 196 ? -9.973 27.374 2.346 1.00 78.31 196 ASP A C 1
ATOM 1583 O O . ASP A 1 196 ? -8.926 27.893 1.949 1.00 78.31 196 ASP A O 1
ATOM 1587 N N . GLY A 1 197 ? -10.587 26.457 1.591 1.00 76.94 197 GLY A N 1
ATOM 1588 C CA . GLY A 1 197 ? -10.121 26.030 0.265 1.00 76.94 197 GLY A CA 1
ATOM 1589 C C . GLY A 1 197 ? -8.835 25.189 0.279 1.00 76.94 197 GLY A C 1
ATOM 1590 O O . GLY A 1 197 ? -8.266 24.888 -0.774 1.00 76.94 197 GLY A O 1
ATOM 1591 N N . GLN A 1 198 ? -8.357 24.775 1.456 1.00 79.19 198 GLN A N 1
ATOM 1592 C CA . GLN A 1 198 ? -7.160 23.945 1.607 1.00 79.19 198 GLN A CA 1
ATOM 1593 C C . GLN A 1 198 ? -7.485 22.460 1.442 1.00 79.19 198 GLN A C 1
ATOM 1595 O O . GLN A 1 198 ? -8.495 21.968 1.929 1.00 79.19 198 GLN A O 1
ATOM 1600 N N . LYS A 1 199 ? -6.610 21.687 0.785 1.00 81.00 199 LYS A N 1
ATOM 1601 C CA . LYS A 1 199 ? -6.822 20.232 0.650 1.00 81.00 199 LYS A CA 1
ATOM 1602 C C . LYS A 1 199 ? -6.674 19.540 2.009 1.00 81.00 199 LYS A C 1
ATOM 1604 O O . LYS A 1 199 ? -5.554 19.436 2.513 1.00 81.00 199 LYS A O 1
ATOM 1609 N N . ALA A 1 200 ? -7.757 18.967 2.524 1.00 83.44 200 ALA A N 1
ATOM 1610 C CA . ALA A 1 200 ? -7.803 18.222 3.779 1.00 83.44 200 ALA A CA 1
ATOM 1611 C C . ALA A 1 200 ? -8.212 16.755 3.559 1.00 83.44 200 ALA A C 1
ATOM 1613 O O . ALA A 1 200 ? -8.740 16.368 2.514 1.00 83.44 200 ALA A O 1
ATOM 1614 N N . TYR A 1 201 ? -7.931 15.913 4.553 1.00 84.56 201 TYR A N 1
ATOM 1615 C CA . TYR A 1 201 ? -8.414 14.534 4.584 1.00 84.56 201 TYR A CA 1
ATOM 1616 C C . TYR A 1 201 ? -9.554 14.401 5.589 1.00 84.56 201 TYR A C 1
ATOM 1618 O O . TYR A 1 201 ? -9.346 14.618 6.782 1.00 84.56 201 TYR A O 1
ATOM 1626 N N . PHE A 1 202 ? -10.734 13.996 5.129 1.00 84.31 202 PHE A N 1
ATOM 1627 C CA . PHE A 1 202 ? -11.895 13.769 5.981 1.00 84.31 202 PHE A C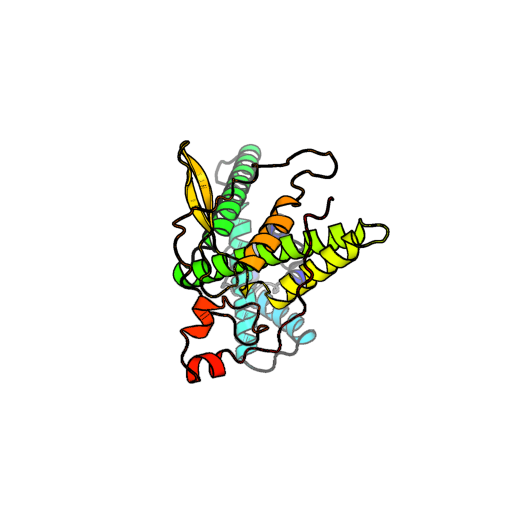A 1
ATOM 1628 C C . PHE A 1 202 ? -12.050 12.292 6.313 1.00 84.31 202 PHE A C 1
ATOM 1630 O O . PHE A 1 202 ? -12.096 11.429 5.437 1.00 84.31 202 PHE A O 1
ATOM 1637 N N . VAL A 1 203 ? -12.104 11.991 7.606 1.00 84.81 203 VAL A N 1
ATOM 1638 C CA . VAL A 1 203 ? -12.191 10.614 8.096 1.00 84.81 203 VAL A CA 1
ATOM 1639 C C . VAL A 1 203 ? -13.616 10.092 7.959 1.00 84.81 203 VAL A C 1
ATOM 1641 O O . VAL A 1 203 ? -14.536 10.674 8.532 1.00 84.81 203 VAL A O 1
ATOM 1644 N N . LYS A 1 204 ? -13.793 8.946 7.293 1.00 85.62 204 LYS A N 1
ATOM 1645 C CA . LYS A 1 204 ? -15.080 8.236 7.276 1.00 85.62 204 LYS A CA 1
ATOM 1646 C C . LYS A 1 204 ? -15.410 7.626 8.634 1.00 85.62 204 LYS A C 1
ATOM 1648 O O . LYS A 1 204 ? -14.537 7.039 9.288 1.00 85.62 204 LYS A O 1
ATOM 1653 N N . LYS A 1 205 ? -16.687 7.677 9.012 1.00 86.31 205 LYS A N 1
ATOM 1654 C CA . LYS A 1 205 ? -17.205 7.015 10.214 1.00 86.31 205 LYS A CA 1
ATOM 1655 C C . LYS A 1 205 ? -17.253 5.503 9.988 1.00 86.31 205 LYS A C 1
ATOM 1657 O O . LYS A 1 205 ? -17.798 5.038 8.996 1.00 86.31 205 LYS A O 1
ATOM 1662 N N . VAL A 1 206 ? -16.673 4.721 10.895 1.00 88.44 206 VAL A N 1
ATOM 1663 C CA . VAL A 1 206 ? -16.775 3.251 10.878 1.00 88.44 206 VAL A CA 1
ATOM 1664 C C . VAL A 1 206 ? -17.841 2.871 11.896 1.00 88.44 206 VAL A C 1
ATOM 1666 O O . VAL A 1 206 ? -17.550 2.874 13.087 1.00 88.44 206 VAL A O 1
ATOM 1669 N N . SER A 1 207 ? -19.065 2.626 11.430 1.00 88.56 207 SER A N 1
ATOM 1670 C CA . SER A 1 207 ? -20.264 2.487 12.272 1.00 88.56 207 SER A CA 1
ATOM 1671 C C . SER A 1 207 ? -20.214 1.299 13.229 1.00 88.56 207 SER A C 1
ATOM 1673 O O . SER A 1 207 ? -20.688 1.414 14.350 1.00 88.56 207 SER A O 1
ATOM 1675 N N . TRP A 1 208 ? -19.583 0.194 12.828 1.00 92.75 208 TRP A N 1
ATOM 1676 C CA . TRP A 1 208 ? -19.483 -1.000 13.669 1.00 92.75 208 TRP A CA 1
ATOM 1677 C C . TRP A 1 208 ? -18.492 -0.881 14.826 1.00 92.75 208 TRP A C 1
ATOM 1679 O O . TRP A 1 208 ? -18.512 -1.723 15.713 1.00 92.75 208 TRP A O 1
ATOM 1689 N N . ARG A 1 209 ? -17.584 0.102 14.812 1.00 92.81 209 ARG A N 1
ATOM 1690 C CA . ARG A 1 209 ? -16.470 0.184 15.767 1.00 92.81 209 ARG A CA 1
ATOM 1691 C C . ARG A 1 209 ? -16.823 1.108 16.924 1.00 92.81 209 ARG A C 1
ATOM 1693 O O . ARG A 1 209 ? -17.163 2.267 16.685 1.00 92.81 209 ARG A O 1
ATOM 1700 N N . ARG A 1 210 ? -16.601 0.643 18.156 1.00 91.38 210 ARG A N 1
ATOM 1701 C CA . ARG A 1 210 ? -16.885 1.401 19.381 1.00 91.38 210 ARG A CA 1
ATOM 1702 C C . ARG A 1 210 ? -16.243 2.789 19.376 1.00 91.38 210 ARG A C 1
ATOM 1704 O O . ARG A 1 210 ? -15.056 2.946 19.068 1.00 91.38 210 ARG A O 1
ATOM 1711 N N . VAL A 1 211 ? -17.012 3.800 19.783 1.00 85.19 211 VAL A N 1
ATOM 1712 C CA . VAL A 1 211 ? -16.578 5.209 19.796 1.00 85.19 211 VAL A CA 1
ATOM 1713 C C . VAL A 1 211 ? -15.344 5.426 20.681 1.00 85.19 211 VAL A C 1
ATOM 1715 O O . VAL A 1 211 ? -14.419 6.130 20.274 1.00 85.19 211 VAL A O 1
ATOM 1718 N N . GLY A 1 212 ? -15.254 4.751 21.831 1.00 85.25 212 GLY A N 1
ATOM 1719 C CA . GLY A 1 212 ? -14.093 4.842 22.730 1.00 85.25 212 GLY A CA 1
ATOM 1720 C C . GLY A 1 212 ? -12.760 4.452 22.071 1.00 85.25 212 GLY A C 1
ATOM 1721 O O . GLY A 1 212 ? -11.725 5.058 22.346 1.00 85.25 212 GLY A O 1
ATOM 1722 N N . LEU A 1 213 ? -12.771 3.518 21.112 1.00 88.56 213 LEU A N 1
ATOM 1723 C CA . LEU A 1 213 ? -11.567 3.142 20.358 1.00 88.56 213 LEU A CA 1
ATOM 1724 C C . LEU A 1 213 ? -11.125 4.238 19.380 1.00 88.56 213 LEU A C 1
ATOM 1726 O O . LEU A 1 213 ? -9.940 4.364 19.066 1.00 88.56 213 LEU A O 1
ATOM 1730 N N . VAL A 1 214 ? -12.062 5.058 18.894 1.00 86.62 214 VAL A N 1
ATOM 1731 C CA . VAL A 1 214 ? -11.751 6.199 18.021 1.00 86.62 214 VAL A CA 1
ATOM 1732 C C . VAL A 1 214 ? -10.937 7.236 18.790 1.00 86.62 214 VAL A C 1
ATOM 1734 O O . VAL A 1 214 ? -9.951 7.733 18.245 1.00 86.62 214 VAL A O 1
ATOM 1737 N N . ALA A 1 215 ? -11.319 7.529 20.036 1.00 85.44 215 ALA A N 1
ATOM 1738 C CA . ALA A 1 215 ? -10.605 8.464 20.904 1.00 85.44 215 ALA A CA 1
ATOM 1739 C C . ALA A 1 215 ? -9.163 8.000 21.163 1.00 85.44 215 ALA A C 1
ATOM 1741 O O . ALA A 1 215 ? -8.226 8.763 20.945 1.00 85.44 215 ALA A O 1
ATOM 1742 N N . ARG A 1 216 ? -8.970 6.714 21.479 1.00 89.06 216 ARG A N 1
ATOM 1743 C CA . ARG A 1 216 ? -7.639 6.108 21.662 1.00 89.06 216 ARG A CA 1
ATOM 1744 C C . ARG A 1 216 ? -6.752 6.262 20.423 1.00 89.06 216 ARG A C 1
ATOM 1746 O O . ARG A 1 216 ? -5.605 6.683 20.516 1.00 89.06 216 ARG A O 1
ATOM 1753 N N . MET A 1 217 ? -7.302 6.024 19.231 1.00 88.69 217 MET A N 1
ATOM 1754 C CA . MET A 1 217 ? -6.570 6.247 17.977 1.00 88.69 217 MET A CA 1
ATOM 1755 C C . MET A 1 217 ? -6.232 7.717 17.706 1.00 88.69 217 MET A C 1
ATOM 1757 O O . MET A 1 217 ? -5.258 7.984 17.008 1.00 88.69 217 MET A O 1
ATOM 1761 N N . ILE A 1 218 ? -7.055 8.663 18.173 1.00 86.81 218 ILE A N 1
ATOM 1762 C CA . ILE A 1 218 ? -6.760 10.100 18.067 1.00 86.81 218 ILE A CA 1
ATOM 1763 C C . ILE A 1 218 ? -5.555 10.444 18.938 1.00 86.81 218 ILE A C 1
ATOM 1765 O O . ILE A 1 218 ? -4.696 11.190 18.478 1.00 86.81 218 ILE A O 1
ATOM 1769 N N . THR A 1 219 ? -5.473 9.878 20.144 1.00 87.62 219 THR A N 1
ATOM 1770 C CA . THR A 1 219 ? -4.316 10.041 21.032 1.00 87.62 219 THR A CA 1
ATOM 1771 C C . THR A 1 219 ? -3.034 9.578 20.346 1.00 87.62 219 THR A C 1
ATOM 1773 O O . THR A 1 219 ? -2.092 10.357 20.252 1.00 87.62 219 THR A O 1
ATOM 1776 N N . VAL A 1 220 ? -3.033 8.379 19.750 1.00 87.88 220 VAL A N 1
ATOM 1777 C CA . VAL A 1 220 ? -1.872 7.872 18.991 1.00 87.88 220 VAL A CA 1
ATOM 1778 C C . VAL A 1 220 ? -1.538 8.769 17.792 1.00 87.88 220 VAL A C 1
ATOM 1780 O O . VAL A 1 220 ? -0.378 9.082 17.556 1.00 87.88 220 VAL A O 1
ATOM 1783 N N . ASP A 1 221 ? -2.541 9.211 17.019 1.00 87.12 221 ASP A N 1
ATOM 1784 C CA . ASP A 1 221 ? -2.309 10.082 15.855 1.00 87.12 221 ASP A CA 1
ATOM 1785 C C . ASP A 1 221 ? -1.689 11.438 16.249 1.00 87.12 221 ASP A C 1
ATOM 1787 O O . ASP A 1 221 ? -0.957 12.021 15.448 1.00 87.12 221 ASP A O 1
ATOM 1791 N N . ARG A 1 222 ? -2.013 11.958 17.442 1.00 84.56 222 ARG A N 1
ATOM 1792 C CA . ARG A 1 222 ? -1.527 13.254 17.941 1.00 84.56 222 ARG A CA 1
ATOM 1793 C C . ARG A 1 222 ? -0.045 13.215 18.291 1.00 84.56 222 ARG A C 1
ATOM 1795 O O . ARG A 1 222 ? 0.638 14.204 18.059 1.00 84.56 222 ARG A O 1
ATOM 1802 N N . ASP A 1 223 ? 0.436 12.075 18.771 1.00 84.62 223 ASP A N 1
ATOM 1803 C CA . ASP A 1 223 ? 1.837 11.880 19.152 1.00 84.62 223 ASP A CA 1
ATOM 1804 C C . ASP A 1 223 ? 2.754 11.561 17.958 1.00 84.62 223 ASP A C 1
ATOM 1806 O O . ASP A 1 223 ? 3.924 11.205 18.070 1.00 84.62 223 ASP A O 1
ATOM 1810 N N . ARG A 1 224 ? 2.219 11.686 16.742 1.00 81.81 224 ARG A N 1
ATOM 1811 C CA . ARG A 1 224 ? 2.997 11.474 15.534 1.00 81.81 224 ARG A CA 1
ATOM 1812 C C . ARG A 1 224 ? 4.060 12.563 15.388 1.00 81.81 224 ARG A C 1
ATOM 1814 O O . ARG A 1 224 ? 3.759 13.681 14.977 1.00 81.81 224 ARG A O 1
ATOM 1821 N N . ASN A 1 225 ? 5.321 12.192 15.594 1.00 72.62 225 ASN A N 1
ATOM 1822 C CA . ASN A 1 225 ? 6.444 13.066 15.283 1.00 72.62 225 ASN A CA 1
ATOM 1823 C C . ASN A 1 225 ? 6.640 13.190 13.756 1.00 72.62 225 ASN A C 1
ATOM 1825 O O . ASN A 1 225 ? 6.880 12.204 13.050 1.00 72.62 225 ASN A O 1
ATOM 1829 N N . PHE A 1 226 ? 6.502 14.413 13.237 1.00 68.69 226 PHE A N 1
ATOM 1830 C CA . PHE A 1 226 ? 6.725 14.754 11.825 1.00 68.69 226 PHE A CA 1
ATOM 1831 C C . PHE A 1 226 ? 8.088 15.403 11.567 1.00 68.69 226 PHE A C 1
ATOM 1833 O O . PHE A 1 226 ? 8.414 15.705 10.417 1.00 68.69 226 PHE A O 1
ATOM 1840 N N . LYS A 1 227 ? 8.865 15.639 12.625 1.00 67.94 227 LYS A N 1
ATOM 1841 C CA . LYS A 1 227 ? 10.196 16.223 12.545 1.00 67.94 227 LYS A CA 1
ATOM 1842 C C . LYS A 1 227 ? 11.233 15.121 12.321 1.00 67.94 227 LYS A C 1
ATOM 1844 O O . LYS A 1 227 ? 11.088 14.002 12.811 1.00 67.94 227 LYS A O 1
ATOM 1849 N N . ASN A 1 228 ? 12.264 15.426 11.541 1.00 63.06 228 ASN A N 1
ATOM 1850 C CA . ASN A 1 228 ? 13.424 14.550 11.388 1.00 63.06 228 ASN A CA 1
ATOM 1851 C C . ASN A 1 228 ? 14.377 14.677 12.598 1.00 63.06 228 ASN A C 1
ATOM 1853 O O . ASN A 1 228 ? 14.109 15.424 13.536 1.00 63.06 228 ASN A O 1
ATOM 1857 N N . CYS A 1 229 ? 15.510 13.969 12.563 1.00 57.66 229 CYS A N 1
ATOM 1858 C CA . CYS A 1 229 ? 16.551 14.037 13.599 1.00 57.66 229 CYS A CA 1
ATOM 1859 C C . CYS A 1 229 ? 17.192 15.428 13.783 1.00 57.66 229 CYS A C 1
ATOM 1861 O O . CYS A 1 229 ? 17.906 15.630 14.755 1.00 57.66 229 CYS A O 1
ATOM 1863 N N . TYR A 1 230 ? 16.925 16.376 12.880 1.00 66.69 230 TYR A N 1
ATOM 1864 C CA . TYR A 1 230 ? 17.367 17.772 12.948 1.00 66.69 230 TYR A CA 1
ATOM 1865 C C . TYR A 1 230 ? 16.206 18.728 13.267 1.00 66.69 230 TYR A C 1
ATOM 1867 O O . TYR A 1 230 ? 16.263 19.902 12.919 1.00 66.69 230 TYR A O 1
ATOM 1875 N N . GLU A 1 231 ? 15.113 18.209 13.833 1.00 69.88 231 GLU A N 1
ATOM 1876 C CA . GLU A 1 231 ? 13.888 18.942 14.184 1.00 69.88 231 GLU A CA 1
ATOM 1877 C C . GLU A 1 231 ? 13.142 19.623 13.021 1.00 69.88 231 GLU A C 1
ATOM 1879 O O . GLU A 1 231 ? 12.156 20.335 13.227 1.00 69.88 231 GLU A O 1
ATOM 1884 N N . ASN A 1 232 ? 13.538 19.338 11.783 1.00 72.06 232 ASN A N 1
ATOM 1885 C CA . ASN A 1 232 ? 12.977 19.945 10.586 1.00 72.06 232 ASN A CA 1
ATOM 1886 C C . ASN A 1 232 ? 11.888 19.062 9.965 1.00 72.06 232 ASN A C 1
ATOM 1888 O O . ASN A 1 232 ? 12.005 17.833 9.897 1.00 72.06 232 ASN A O 1
ATOM 1892 N N . ILE A 1 233 ? 10.834 19.694 9.443 1.00 66.00 233 ILE A N 1
ATOM 1893 C CA . ILE A 1 233 ? 9.842 19.027 8.592 1.00 66.00 233 ILE A CA 1
ATOM 1894 C C . ILE A 1 233 ? 10.441 18.940 7.186 1.00 66.00 233 ILE A C 1
ATOM 1896 O O . ILE A 1 233 ? 10.687 19.958 6.544 1.00 66.00 233 ILE A O 1
ATOM 1900 N N . THR A 1 234 ? 10.697 17.726 6.700 1.00 58.78 234 THR A N 1
ATOM 1901 C CA . THR A 1 234 ? 11.243 17.512 5.351 1.00 58.78 234 THR A CA 1
ATOM 1902 C C . THR A 1 234 ? 10.133 17.154 4.366 1.00 58.78 234 THR A C 1
ATOM 1904 O O . THR A 1 234 ? 9.353 16.229 4.588 1.00 58.78 234 THR A O 1
ATOM 1907 N N . GLY A 1 235 ? 10.067 17.886 3.251 1.00 67.38 235 GLY A N 1
ATOM 1908 C CA . GLY A 1 235 ? 9.047 17.703 2.216 1.00 67.38 235 GLY A CA 1
ATOM 1909 C C . GLY A 1 235 ? 7.731 18.436 2.502 1.00 67.38 235 GLY A C 1
ATOM 1910 O O . GLY A 1 235 ? 7.683 19.388 3.275 1.00 67.38 235 GLY A O 1
ATOM 1911 N N . ASN A 1 236 ? 6.652 18.013 1.836 1.00 67.94 236 ASN A N 1
ATOM 1912 C CA . ASN A 1 236 ? 5.336 18.623 2.029 1.00 67.94 236 ASN A CA 1
ATOM 1913 C C . ASN A 1 236 ? 4.820 18.348 3.442 1.00 67.94 236 ASN A C 1
ATOM 1915 O O . ASN A 1 236 ? 4.736 17.187 3.854 1.00 67.94 236 ASN A O 1
ATOM 1919 N N . ALA A 1 237 ? 4.396 19.412 4.129 1.00 66.88 237 ALA A N 1
ATOM 1920 C CA . ALA A 1 237 ? 3.747 19.301 5.424 1.00 66.88 237 ALA A CA 1
ATOM 1921 C C . ALA A 1 237 ? 2.559 18.317 5.359 1.00 66.88 237 ALA A C 1
ATOM 1923 O O . ALA A 1 237 ? 1.833 18.275 4.352 1.00 66.88 237 ALA A O 1
ATOM 1924 N N . PRO A 1 238 ? 2.345 17.504 6.408 1.00 70.75 238 PRO A N 1
ATOM 1925 C CA . PRO A 1 238 ? 1.189 16.626 6.484 1.00 70.75 238 PRO A CA 1
ATOM 1926 C C . PRO A 1 238 ? -0.093 17.442 6.331 1.00 70.75 238 PRO A C 1
ATOM 1928 O O . PRO A 1 238 ? -0.303 18.428 7.033 1.00 70.75 238 PRO A O 1
ATOM 1931 N N . LYS A 1 239 ? -0.970 17.017 5.421 1.00 81.06 239 LYS A N 1
ATOM 1932 C CA . LYS A 1 239 ? -2.279 17.657 5.278 1.00 81.06 239 LYS A CA 1
ATOM 1933 C C . LYS A 1 239 ? -3.118 17.420 6.535 1.00 81.06 239 LYS A C 1
ATOM 1935 O O . LYS A 1 239 ? -3.089 16.298 7.059 1.00 81.06 239 LYS A O 1
ATOM 1940 N N . PRO A 1 240 ? -3.901 18.418 6.978 1.00 78.19 240 PRO A N 1
ATOM 1941 C CA . PRO A 1 240 ? -4.754 18.266 8.141 1.00 78.19 240 PRO A CA 1
ATOM 1942 C C . PRO A 1 240 ? -5.774 17.153 7.899 1.00 78.19 240 PRO A C 1
ATOM 1944 O O . PRO A 1 240 ? -6.368 17.027 6.822 1.00 78.19 240 PRO A O 1
ATOM 1947 N N . ARG A 1 241 ? -5.960 16.325 8.925 1.00 81.88 241 ARG A N 1
ATOM 1948 C CA . ARG A 1 241 ? -6.934 15.239 8.926 1.00 81.88 241 ARG A CA 1
ATOM 1949 C C . ARG A 1 241 ? -8.088 15.615 9.845 1.00 81.88 241 ARG A C 1
ATOM 1951 O O . ARG A 1 241 ? -7.929 15.618 11.065 1.00 81.88 241 ARG A O 1
ATOM 1958 N N . LYS A 1 242 ? -9.239 15.934 9.260 1.00 84.06 242 LYS A N 1
ATOM 1959 C CA . LYS A 1 242 ? -10.419 16.454 9.955 1.00 84.06 242 LYS A CA 1
ATOM 1960 C C . LYS A 1 242 ? -11.495 15.380 10.111 1.00 84.06 242 LYS A C 1
ATOM 1962 O O . LYS A 1 242 ? -11.627 14.468 9.295 1.00 84.06 242 LYS A O 1
ATOM 1967 N N . ARG A 1 243 ? -12.278 15.478 11.185 1.00 82.19 243 ARG A N 1
ATOM 1968 C CA . ARG A 1 243 ? -13.447 14.626 11.448 1.00 82.19 243 ARG A CA 1
ATOM 1969 C C . ARG A 1 243 ? -14.675 15.531 11.461 1.00 82.19 243 ARG A C 1
ATOM 1971 O O . ARG A 1 243 ? -14.734 16.432 12.288 1.00 82.19 243 ARG A O 1
ATOM 1978 N N . ARG A 1 244 ? -15.609 15.324 10.529 1.00 82.12 244 ARG A N 1
ATOM 1979 C CA . ARG A 1 244 ? -16.889 16.054 10.485 1.00 82.12 244 ARG A CA 1
ATOM 1980 C C . ARG A 1 244 ? -17.875 15.411 11.462 1.00 82.12 244 ARG A C 1
ATOM 1982 O O . ARG A 1 244 ? -17.816 14.201 11.671 1.00 82.12 244 ARG A O 1
ATOM 1989 N N . VAL A 1 245 ? -18.797 16.206 12.007 1.00 77.19 245 VAL A N 1
ATOM 1990 C CA . VAL A 1 245 ? -19.932 15.693 12.801 1.00 77.19 245 VAL A CA 1
ATOM 1991 C C . VAL A 1 245 ? -20.789 14.763 11.934 1.00 77.19 245 VAL A C 1
ATOM 1993 O O . VAL A 1 245 ? -21.055 13.627 12.313 1.00 77.19 245 VAL A O 1
ATOM 1996 N N . ASN A 1 246 ? -21.079 15.189 10.702 1.00 78.69 246 ASN A N 1
ATOM 1997 C CA . ASN A 1 246 ? -21.820 14.417 9.701 1.00 78.69 246 ASN A CA 1
ATOM 1998 C C . ASN A 1 246 ? -20.866 13.696 8.735 1.00 78.69 246 ASN A C 1
ATOM 2000 O O . ASN A 1 246 ? -20.924 13.878 7.521 1.00 78.69 246 ASN A O 1
ATOM 2004 N N . ALA A 1 247 ? -19.906 12.941 9.273 1.00 80.94 247 ALA A N 1
ATOM 2005 C CA . ALA A 1 247 ? -18.955 12.199 8.449 1.00 80.94 247 ALA A CA 1
ATOM 2006 C C . ALA A 1 247 ? -19.639 11.062 7.674 1.00 80.94 247 ALA A C 1
ATOM 2008 O O . ALA A 1 247 ? -20.389 10.276 8.253 1.00 80.94 247 ALA A O 1
ATOM 2009 N N . THR A 1 248 ? -19.294 10.920 6.391 1.00 84.31 248 THR A N 1
ATOM 2010 C CA . THR A 1 248 ? -19.747 9.821 5.530 1.00 84.31 248 THR A CA 1
ATOM 2011 C C . THR A 1 248 ? -19.460 8.469 6.180 1.00 84.31 248 THR A C 1
ATOM 2013 O O . THR A 1 248 ? -18.333 8.200 6.623 1.00 84.31 248 THR A O 1
ATOM 2016 N N . GLU A 1 249 ? -20.462 7.591 6.209 1.00 83.00 249 GLU A N 1
ATOM 2017 C CA . GLU A 1 249 ? -20.277 6.237 6.712 1.00 83.00 249 GLU A CA 1
ATOM 2018 C C . GLU A 1 249 ? -19.380 5.419 5.780 1.00 83.00 249 GLU A C 1
ATOM 2020 O O . GLU A 1 249 ? -19.398 5.508 4.549 1.00 83.00 249 GLU A O 1
ATOM 2025 N N . SER A 1 250 ? -18.521 4.617 6.388 1.00 83.00 250 SER A N 1
ATOM 2026 C CA . SER A 1 250 ? -17.648 3.708 5.678 1.00 83.00 250 SER A CA 1
ATOM 2027 C C . SER A 1 250 ? -18.448 2.467 5.298 1.00 83.00 250 SER A C 1
ATOM 2029 O O . SER A 1 250 ? -18.916 1.759 6.181 1.00 83.00 250 SER A O 1
ATOM 2031 N N . ALA A 1 251 ? -18.512 2.133 4.005 1.00 77.62 251 ALA A N 1
ATOM 2032 C CA . ALA A 1 251 ? -19.126 0.897 3.490 1.00 77.62 251 ALA A CA 1
ATOM 2033 C C . ALA A 1 251 ? -18.364 -0.395 3.882 1.00 77.62 251 ALA A C 1
ATOM 2035 O O . ALA A 1 251 ? -18.418 -1.418 3.202 1.00 77.62 251 ALA A O 1
ATOM 2036 N N . ARG A 1 252 ? -17.554 -0.338 4.940 1.00 79.00 252 ARG A N 1
ATOM 2037 C CA . ARG A 1 252 ? -16.639 -1.402 5.332 1.00 79.00 252 ARG A CA 1
ATOM 2038 C C . ARG A 1 252 ? -17.349 -2.396 6.226 1.00 79.00 252 ARG A C 1
ATOM 2040 O O . ARG A 1 252 ? -17.915 -2.023 7.249 1.00 79.00 252 ARG A O 1
ATOM 2047 N N . ARG A 1 253 ? -17.211 -3.670 5.865 1.00 85.94 253 ARG A N 1
ATOM 2048 C CA . ARG A 1 253 ? -17.721 -4.781 6.662 1.00 85.94 253 ARG A CA 1
ATOM 2049 C C . ARG A 1 253 ? -17.050 -4.814 8.046 1.00 85.94 253 ARG A C 1
ATOM 2051 O O . ARG A 1 253 ? -15.868 -4.452 8.145 1.00 85.94 253 ARG A O 1
ATOM 2058 N N . PRO A 1 254 ? -17.791 -5.219 9.088 1.00 90.12 254 PRO A N 1
ATOM 2059 C CA . PRO A 1 254 ? -17.228 -5.485 10.406 1.00 90.12 254 PRO A CA 1
ATOM 2060 C C . PRO A 1 254 ? -16.185 -6.601 10.330 1.00 90.12 254 PRO A C 1
ATOM 2062 O O . PRO A 1 254 ? -16.251 -7.469 9.459 1.00 90.12 254 PRO A O 1
ATOM 2065 N N . ILE A 1 255 ? -15.197 -6.553 11.221 1.00 91.44 255 ILE A N 1
ATOM 2066 C CA . ILE A 1 255 ? -14.140 -7.568 11.296 1.00 91.44 255 ILE A CA 1
ATOM 2067 C C . ILE A 1 255 ? -14.655 -8.706 12.180 1.00 91.44 255 ILE A C 1
ATOM 2069 O O . ILE A 1 255 ? -15.013 -8.418 13.321 1.00 91.44 255 ILE A O 1
ATOM 2073 N N . PRO A 1 256 ? -14.708 -9.958 11.702 1.00 92.31 256 PRO A N 1
ATOM 2074 C CA . PRO A 1 256 ? -15.060 -11.101 12.540 1.00 92.31 256 PRO A CA 1
ATOM 2075 C C . PRO A 1 256 ? -13.971 -11.404 13.581 1.00 92.31 256 PRO A C 1
ATOM 2077 O O . PRO A 1 256 ? -12.787 -11.184 13.330 1.00 92.31 256 PRO A O 1
ATOM 2080 N N . GLY A 1 257 ? -14.363 -11.945 14.730 1.00 93.38 257 GLY A N 1
ATOM 2081 C CA . GLY A 1 257 ? -13.465 -12.455 15.762 1.00 93.38 257 GLY A CA 1
ATOM 2082 C C . GLY A 1 257 ? -12.849 -11.394 16.672 1.00 93.38 257 GLY A C 1
ATOM 2083 O O . GLY A 1 257 ? -11.890 -11.711 17.380 1.00 93.38 257 GLY A O 1
ATOM 2084 N N . LEU A 1 258 ? -13.353 -10.154 16.658 1.00 93.81 258 LEU A N 1
ATOM 2085 C CA . LEU A 1 258 ? -12.918 -9.129 17.609 1.00 93.81 258 LEU A CA 1
ATOM 2086 C C . LEU A 1 258 ? -13.572 -9.340 18.985 1.00 93.81 258 LEU A C 1
ATOM 2088 O O . LEU A 1 258 ? -14.646 -9.944 19.066 1.00 93.81 258 LEU A O 1
ATOM 2092 N N . PRO A 1 259 ? -12.961 -8.823 20.067 1.00 95.62 259 PRO A N 1
ATOM 2093 C CA . PRO A 1 259 ? -13.615 -8.736 21.369 1.00 95.62 259 PRO A CA 1
ATOM 2094 C C . PRO A 1 259 ? -14.961 -8.010 21.280 1.00 95.62 259 PRO A C 1
ATOM 2096 O O . PRO A 1 259 ? -15.091 -7.027 20.548 1.00 95.62 259 PRO A O 1
ATOM 2099 N N . ILE A 1 260 ? -15.959 -8.458 22.043 1.00 94.31 260 ILE A N 1
ATOM 2100 C CA . ILE A 1 260 ? -17.318 -7.895 21.985 1.00 94.31 260 ILE A CA 1
ATOM 2101 C C . ILE A 1 260 ? -17.341 -6.377 22.217 1.00 94.31 260 ILE A C 1
ATOM 2103 O O . ILE A 1 260 ? -18.036 -5.645 21.521 1.00 94.31 260 ILE A O 1
ATOM 2107 N N . ASN A 1 261 ? -16.484 -5.887 23.110 1.00 93.75 261 ASN A N 1
ATOM 2108 C CA . ASN A 1 261 ? -16.361 -4.476 23.458 1.00 93.75 261 ASN A CA 1
ATOM 2109 C C . ASN A 1 261 ? -15.560 -3.635 22.442 1.00 93.75 261 ASN A C 1
ATOM 2111 O O . ASN A 1 261 ? -15.262 -2.467 22.715 1.00 93.75 261 ASN A O 1
ATOM 2115 N N . PHE A 1 262 ? -15.196 -4.203 21.286 1.00 94.06 262 PHE A N 1
ATOM 2116 C CA . PHE A 1 262 ? -14.647 -3.468 20.141 1.00 94.06 262 PHE A CA 1
ATOM 2117 C C . PHE A 1 262 ? -15.734 -3.067 19.144 1.00 94.06 262 PHE A C 1
ATOM 2119 O O . PHE A 1 262 ? -15.537 -2.127 18.358 1.00 94.06 262 PHE A O 1
ATOM 2126 N N . TYR A 1 263 ? -16.875 -3.754 19.185 1.00 94.62 263 TYR A N 1
ATOM 2127 C CA . TYR A 1 263 ? -18.056 -3.364 18.438 1.00 94.62 263 TYR A CA 1
ATOM 2128 C C . TYR A 1 263 ? -18.791 -2.238 19.168 1.00 94.62 263 TYR A C 1
ATOM 2130 O O . TYR A 1 263 ? -18.707 -2.104 20.386 1.00 94.62 263 TYR A O 1
ATOM 2138 N N . ASP A 1 264 ? -19.457 -1.373 18.412 1.00 93.88 264 ASP A N 1
ATOM 2139 C CA . ASP A 1 264 ? -20.350 -0.370 18.983 1.00 93.88 264 ASP A CA 1
ATOM 2140 C C . ASP A 1 264 ? -21.614 -1.046 19.535 1.00 93.88 264 ASP A C 1
ATOM 2142 O O . ASP A 1 264 ? -22.225 -1.860 18.843 1.00 93.88 264 ASP A O 1
ATOM 2146 N N . ASP A 1 265 ? -21.998 -0.716 20.769 1.00 92.56 265 ASP A N 1
ATOM 2147 C CA . ASP A 1 265 ? -23.068 -1.414 21.496 1.00 92.56 265 ASP A CA 1
ATOM 2148 C C . ASP A 1 265 ? -24.435 -1.248 20.801 1.00 92.56 265 ASP A C 1
ATOM 2150 O O . ASP A 1 265 ? -25.223 -2.194 20.682 1.00 92.56 265 ASP A O 1
ATOM 2154 N N . VAL A 1 266 ? -24.705 -0.051 20.266 1.00 92.38 266 VAL A N 1
ATOM 2155 C CA . VAL A 1 266 ? -25.947 0.256 19.541 1.00 92.38 266 VAL A CA 1
ATOM 2156 C C . VAL A 1 266 ? -25.957 -0.437 18.184 1.00 92.38 266 VAL A C 1
ATOM 2158 O O . VAL A 1 266 ? -26.993 -0.925 17.740 1.00 92.38 266 VAL A O 1
ATOM 2161 N N . TRP A 1 267 ? -24.813 -0.502 17.508 1.00 94.06 267 TRP A N 1
ATOM 2162 C CA . TRP A 1 267 ? -24.694 -1.228 16.250 1.00 94.06 267 TRP A CA 1
ATOM 2163 C C . TRP A 1 267 ? -24.830 -2.747 16.437 1.00 94.06 267 TRP A C 1
ATOM 2165 O O . TRP A 1 267 ? -25.577 -3.384 15.700 1.00 94.06 267 TRP A O 1
ATOM 2175 N N . TYR A 1 268 ? -24.153 -3.325 17.432 1.00 93.19 268 TYR A N 1
ATOM 2176 C CA . TYR A 1 268 ? -24.120 -4.770 17.670 1.00 93.19 268 TYR A CA 1
ATOM 2177 C C . TYR A 1 268 ? -25.474 -5.314 18.145 1.00 93.19 268 TYR A C 1
ATOM 2179 O O . TYR A 1 268 ? -25.887 -6.399 17.737 1.00 93.19 268 TYR A O 1
ATOM 2187 N N . SER A 1 269 ? -26.200 -4.546 18.965 1.00 92.50 269 SER A N 1
ATOM 2188 C CA . SER A 1 269 ? -27.546 -4.913 19.436 1.00 92.50 269 SER A CA 1
ATOM 2189 C C . SER A 1 269 ? -28.595 -4.976 18.321 1.00 92.50 269 SER A C 1
ATOM 2191 O O . SER A 1 269 ? -29.576 -5.701 18.460 1.00 92.50 269 SER A O 1
ATOM 2193 N N . ARG A 1 270 ? -28.380 -4.269 17.204 1.00 94.06 270 ARG A N 1
ATOM 2194 C CA . ARG A 1 270 ? -29.271 -4.280 16.028 1.00 94.06 270 ARG A CA 1
ATOM 2195 C C . ARG A 1 270 ? -29.067 -5.482 15.106 1.00 94.06 270 ARG A C 1
ATOM 2197 O O . ARG A 1 270 ? -29.835 -5.638 14.161 1.00 94.06 270 ARG A O 1
ATOM 2204 N N . LEU A 1 271 ? -28.028 -6.283 15.329 1.00 92.75 271 LEU A N 1
ATOM 2205 C CA . LEU A 1 271 ? -27.749 -7.460 14.512 1.00 92.75 271 LEU A CA 1
ATOM 2206 C C . LEU A 1 271 ? -28.654 -8.628 14.904 1.00 92.75 271 LEU A C 1
ATOM 2208 O O . LEU A 1 271 ? -28.958 -8.818 16.084 1.00 92.75 271 LEU A O 1
ATOM 2212 N N . ASP A 1 272 ? -29.024 -9.447 13.923 1.00 94.19 272 ASP A N 1
ATOM 2213 C CA . ASP A 1 272 ? -29.685 -10.723 14.192 1.00 94.19 272 ASP A CA 1
ATOM 2214 C C . ASP A 1 272 ? -28.700 -11.768 14.760 1.00 94.19 272 ASP A C 1
ATOM 2216 O O . ASP A 1 272 ? -27.474 -11.617 14.703 1.00 94.19 272 ASP A O 1
ATOM 2220 N N . GLU A 1 273 ? -29.226 -12.854 15.328 1.00 92.50 273 GLU A N 1
ATOM 2221 C CA . GLU A 1 273 ? -28.400 -13.907 15.938 1.00 92.50 273 GLU A CA 1
ATOM 2222 C C . GLU A 1 273 ? -27.489 -14.625 14.926 1.00 92.50 273 GLU A C 1
ATOM 2224 O O . G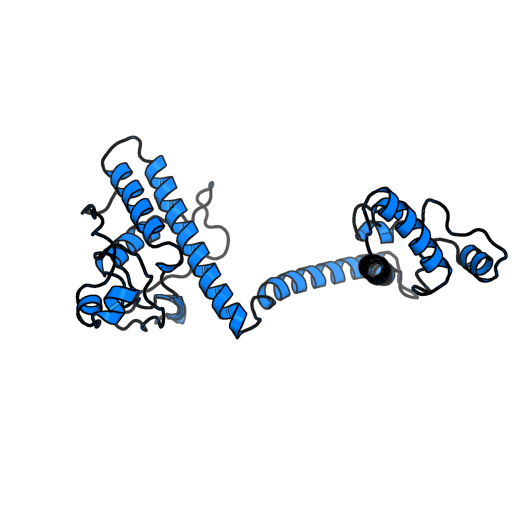LU A 1 273 ? -26.376 -15.036 15.265 1.00 92.50 273 GLU A O 1
ATOM 2229 N N . GLY A 1 274 ? -27.904 -14.728 13.660 1.00 91.06 274 GLY A N 1
ATOM 2230 C CA . GLY A 1 274 ? -27.076 -15.281 12.590 1.00 91.06 274 GLY A CA 1
ATOM 2231 C C . GLY A 1 274 ? -25.872 -14.387 12.281 1.00 91.06 274 GLY A C 1
ATOM 2232 O O . GLY A 1 274 ? -24.745 -14.870 12.176 1.00 91.06 274 GLY A O 1
ATOM 2233 N N . GLN A 1 275 ? -26.084 -13.075 12.207 1.00 91.19 275 GLN A N 1
ATOM 2234 C CA . GLN A 1 275 ? -25.055 -12.058 12.013 1.00 91.19 275 GLN A CA 1
ATOM 2235 C C . GLN A 1 275 ? -24.081 -12.019 13.191 1.00 91.19 275 GLN A C 1
ATOM 2237 O O . GLN A 1 275 ? -22.870 -11.985 12.970 1.00 91.19 275 GLN A O 1
ATOM 2242 N N . LYS A 1 276 ? -24.573 -12.099 14.434 1.00 92.62 276 LYS A N 1
ATOM 2243 C CA . LYS A 1 276 ? -23.714 -12.206 15.627 1.00 92.62 276 LYS A CA 1
ATOM 2244 C C . LYS A 1 276 ? -22.866 -13.478 15.596 1.00 92.62 276 LYS A C 1
ATOM 2246 O O . LYS A 1 276 ? -21.665 -13.420 15.860 1.00 92.62 276 LYS A O 1
ATOM 2251 N N . LYS A 1 277 ? -23.449 -14.612 15.192 1.00 91.50 277 LYS A N 1
ATOM 2252 C CA . LYS A 1 277 ? -22.721 -15.879 15.031 1.00 91.50 277 LYS A CA 1
ATOM 2253 C C . LYS A 1 277 ? -21.644 -15.796 13.945 1.00 91.50 277 LYS A C 1
ATOM 2255 O O . LYS A 1 277 ? -20.545 -16.300 14.155 1.00 91.50 277 LYS A O 1
ATOM 2260 N N . LEU A 1 278 ? -21.923 -15.127 12.823 1.00 91.75 278 LEU A N 1
ATOM 2261 C CA . LEU A 1 278 ? -20.936 -14.873 11.763 1.00 91.75 278 LEU A CA 1
ATOM 2262 C C . LEU A 1 278 ? -19.805 -13.946 12.218 1.00 91.75 278 LEU A C 1
ATOM 2264 O O . LEU A 1 278 ? -18.667 -14.112 11.779 1.00 91.75 278 LEU A O 1
ATOM 2268 N N . LEU A 1 279 ? -20.100 -12.974 13.086 1.00 92.44 279 LEU A N 1
ATOM 2269 C CA . LEU A 1 279 ? -19.066 -12.144 13.696 1.00 92.44 279 LEU A CA 1
ATOM 2270 C C . LEU A 1 279 ? -18.187 -12.945 14.646 1.00 92.44 279 LEU A C 1
ATOM 2272 O O . LEU A 1 279 ? -17.001 -12.649 14.715 1.00 92.44 279 LEU A O 1
ATOM 2276 N N . GLY A 1 280 ? -18.732 -13.932 15.362 1.00 93.00 280 GLY A N 1
ATOM 2277 C CA . GLY A 1 280 ? -17.954 -14.767 16.278 1.00 93.00 280 GLY A CA 1
ATOM 2278 C C . GLY A 1 280 ? -17.206 -13.932 17.319 1.00 93.00 280 GLY A C 1
ATOM 2279 O O . GLY A 1 280 ? -16.003 -14.116 17.508 1.00 93.00 280 GLY A O 1
ATOM 2280 N N . ALA A 1 281 ? -17.897 -12.954 17.917 1.00 93.94 281 ALA A N 1
ATOM 2281 C CA . ALA A 1 281 ? -1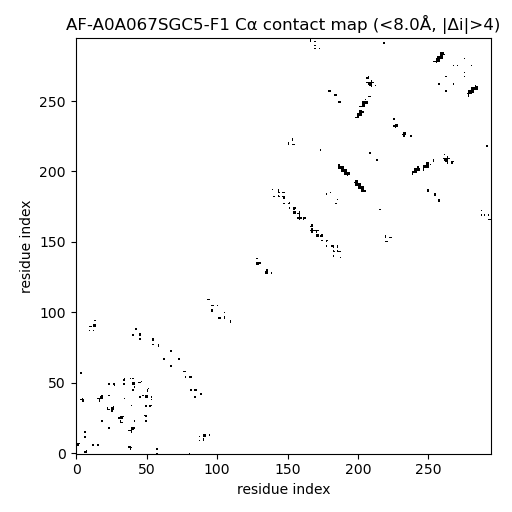7.299 -12.028 18.871 1.00 93.94 281 ALA A CA 1
ATOM 2282 C C . ALA A 1 281 ? -16.655 -12.787 20.042 1.00 93.94 281 ALA A C 1
ATOM 2284 O O . ALA A 1 281 ? -17.243 -13.710 20.606 1.00 93.94 281 ALA A O 1
ATOM 2285 N N . LYS A 1 282 ? -15.433 -12.391 20.401 1.00 94.38 282 LYS A N 1
ATOM 2286 C CA . LYS A 1 282 ? -14.686 -12.971 21.523 1.00 94.38 282 LYS A CA 1
ATOM 2287 C C . LYS A 1 282 ? -15.062 -12.288 22.837 1.00 94.38 282 LYS A C 1
ATOM 2289 O O . LYS A 1 282 ? -15.706 -11.236 22.841 1.00 94.38 282 LYS A O 1
ATOM 2294 N N . ALA A 1 283 ? -14.614 -12.870 23.949 1.00 92.88 283 ALA A N 1
ATOM 2295 C CA . ALA A 1 283 ? -14.707 -12.245 25.265 1.00 92.88 283 ALA A CA 1
ATOM 2296 C C . ALA A 1 283 ? -14.145 -10.813 25.237 1.00 92.88 283 ALA A C 1
ATOM 2298 O O . ALA A 1 283 ? -13.238 -10.507 24.459 1.00 92.88 283 ALA A O 1
ATOM 2299 N N . ALA A 1 284 ? -14.727 -9.934 26.054 1.00 92.25 284 ALA A N 1
ATOM 2300 C CA . ALA A 1 284 ? -14.301 -8.545 26.142 1.00 92.25 284 ALA A CA 1
ATOM 2301 C C . ALA A 1 284 ? -12.823 -8.467 26.547 1.00 92.25 284 ALA A C 1
ATOM 2303 O O . ALA A 1 284 ? -12.392 -9.164 27.462 1.00 92.25 284 ALA A O 1
ATOM 2304 N N . LEU A 1 285 ? -12.066 -7.612 25.862 1.00 90.75 285 LEU A N 1
ATOM 2305 C CA . LEU A 1 285 ? -10.705 -7.279 26.270 1.00 90.75 285 LEU A CA 1
ATOM 2306 C C . LEU A 1 285 ? -10.784 -6.275 27.419 1.00 90.75 285 LEU A C 1
ATOM 2308 O O . LEU A 1 285 ? -11.578 -5.340 27.332 1.00 90.75 285 LEU A O 1
ATOM 2312 N N . ASP A 1 286 ? -9.978 -6.419 28.460 1.00 89.81 286 ASP A N 1
ATOM 2313 C CA . ASP A 1 286 ? -9.934 -5.397 29.504 1.00 89.81 286 ASP A CA 1
ATOM 2314 C C . ASP A 1 286 ? -9.347 -4.101 28.926 1.00 89.81 286 ASP A C 1
ATOM 2316 O O . ASP A 1 286 ? -8.231 -4.101 28.415 1.00 89.81 286 ASP A O 1
ATOM 2320 N N . LEU A 1 287 ? -10.129 -3.019 28.904 1.00 85.88 287 LEU A N 1
ATOM 2321 C CA . LEU A 1 287 ? -9.724 -1.754 28.292 1.00 85.88 287 LEU A CA 1
ATOM 2322 C C . LEU A 1 287 ? -9.318 -0.780 29.390 1.00 85.88 287 LEU A C 1
ATOM 2324 O O . LEU A 1 287 ? -10.186 -0.194 30.032 1.00 85.88 287 LEU A O 1
ATOM 2328 N N . ILE A 1 288 ? -8.017 -0.527 29.530 1.00 84.69 288 ILE A N 1
ATOM 2329 C CA . ILE A 1 288 ? -7.493 0.409 30.531 1.00 84.69 288 ILE A CA 1
ATOM 2330 C C . ILE A 1 288 ? -8.089 1.796 30.287 1.00 84.69 288 ILE A C 1
ATOM 2332 O O . ILE A 1 288 ? -7.943 2.369 29.200 1.00 84.69 288 ILE A O 1
ATOM 2336 N N . GLU A 1 289 ? -8.781 2.343 31.278 1.00 79.88 289 GLU A N 1
ATOM 2337 C CA . GLU A 1 289 ? -9.202 3.743 31.300 1.00 79.88 289 GLU A CA 1
ATOM 2338 C C . GLU A 1 289 ? -7.975 4.612 31.589 1.00 79.88 289 GLU A C 1
ATOM 2340 O O . GLU A 1 289 ? -7.250 4.375 32.549 1.00 79.88 289 GLU A O 1
ATOM 2345 N N . PHE A 1 290 ? -7.717 5.620 30.757 1.00 73.38 290 PHE A N 1
ATOM 2346 C CA . PHE A 1 290 ? -6.644 6.571 31.026 1.00 73.38 290 PHE A CA 1
ATOM 2347 C C . PHE A 1 290 ? -7.032 7.970 30.557 1.00 73.38 290 PHE A C 1
ATOM 2349 O O . PHE A 1 290 ? -7.570 8.161 29.461 1.00 73.38 290 PHE A O 1
ATOM 2356 N N . GLN A 1 291 ? -6.720 8.968 31.381 1.00 60.31 291 GLN A N 1
ATOM 2357 C CA . GLN A 1 291 ? -6.726 10.365 30.970 1.00 60.31 291 GLN A CA 1
ATOM 2358 C C . GLN A 1 291 ? -5.316 10.699 30.491 1.00 60.31 291 GLN A C 1
ATOM 2360 O O . GLN A 1 291 ? -4.391 10.649 31.282 1.00 60.31 291 GLN A O 1
ATOM 2365 N N . ARG A 1 292 ? -5.175 10.958 29.181 1.00 60.28 292 ARG A N 1
ATOM 2366 C CA . ARG A 1 292 ? -3.980 11.479 28.482 1.00 60.28 292 ARG A CA 1
ATOM 2367 C C . ARG A 1 292 ? -2.620 11.077 29.091 1.00 60.28 292 ARG A C 1
ATOM 2369 O O . ARG A 1 292 ? -2.165 11.681 30.050 1.00 60.28 292 ARG A O 1
ATOM 2376 N N . VAL A 1 293 ? -1.894 10.186 28.417 1.00 56.06 293 VAL A N 1
ATOM 2377 C CA . VAL A 1 293 ? -0.456 10.018 28.686 1.00 56.06 293 VAL A CA 1
ATOM 2378 C C . VAL A 1 293 ? 0.271 11.261 28.177 1.00 56.06 293 VAL A C 1
ATOM 2380 O O . VAL A 1 293 ? 0.136 11.602 26.999 1.00 56.06 293 VAL A O 1
ATOM 2383 N N . GLU A 1 294 ? 0.972 11.977 29.052 1.00 47.84 294 GLU A N 1
ATOM 2384 C CA . GLU A 1 294 ? 1.946 12.980 28.620 1.00 47.84 294 GLU A CA 1
ATOM 2385 C C . GLU A 1 294 ? 3.163 12.246 28.043 1.00 47.84 294 GLU A C 1
ATOM 2387 O O . GLU A 1 294 ? 3.681 11.312 28.658 1.00 47.84 294 GLU A O 1
ATOM 2392 N N . GLY A 1 295 ? 3.521 12.599 26.807 1.00 41.22 295 GLY A N 1
ATOM 2393 C CA . GLY A 1 295 ? 4.691 12.095 26.089 1.00 41.22 295 GLY A CA 1
ATOM 2394 C C . GLY A 1 295 ? 5.865 13.045 26.225 1.00 41.22 295 GLY A C 1
ATOM 2395 O O . GLY A 1 295 ? 5.608 14.272 26.268 1.00 41.22 295 GLY A O 1
#

Solvent-accessible surface area (backbone atoms only — not comparable to full-atom values): 17365 Å² total; per-residue (Å²): 102,49,79,62,52,74,36,92,47,86,70,44,60,67,75,46,74,78,66,59,67,69,52,52,52,30,29,74,68,74,73,43,70,75,87,54,87,85,44,50,75,53,74,88,47,69,90,32,70,66,35,50,51,50,46,51,56,48,48,55,58,44,53,78,76,41,92,73,89,49,70,66,56,49,50,54,52,53,49,52,51,54,54,46,51,56,56,48,43,54,49,39,64,69,67,52,80,56,93,92,56,49,74,70,56,48,51,52,49,52,55,52,50,50,53,50,49,54,53,48,49,62,47,43,65,65,46,72,54,54,52,62,71,70,18,48,53,50,47,56,47,49,54,15,43,50,52,36,53,54,46,46,47,46,24,53,51,51,25,69,69,41,92,76,57,70,60,24,56,52,23,49,51,50,32,52,55,48,61,73,42,37,42,81,61,44,70,55,69,44,82,47,69,40,99,87,69,44,72,28,32,39,41,34,37,56,72,53,47,22,67,71,60,54,54,55,52,48,56,52,62,68,67,58,80,72,50,48,102,79,72,42,71,78,76,81,76,83,64,57,75,46,74,58,95,86,35,58,73,46,95,66,78,77,75,61,57,38,32,51,74,51,37,16,69,74,50,58,69,70,49,53,72,67,56,49,59,69,30,46,57,35,74,64,67,90,75,85,84,78,84,75,76,87,130

Radius of gyration: 30.5 Å; Cα contacts (8 Å, |Δi|>4): 271; chains: 1; bounding box: 64×59×80 Å

Sequence (295 aa):
MNTLLDIKHDADIVQANQIDDDVIVAYEEERGPGPTPPYAPDWANIEGPWNYALLEIFMEAYTATYLVRDAEQQEDVCKMFMDRLRRLKKKVKQAAPQIGETNTQMNQRLLTQHRRVLLNQRRNSRRNEVSIQTSLIRLFESKRKQRFSVRSRITVQNAASQKSGDGRVIWEHLDEILSTLGAGGMSSDESDFDDDGQKAYFVKKVSWRRVGLVARMITVDRDRNFKNCYENITGNAPKPRKRRVNATESARRPIPGLPINFYDDVWYSRLDEGQKKLLGAKAALDLIEFQRVEG

pLDDT: mean 80.16, std 11.56, range [41.22, 95.62]

Foldseek 3Di:
DCVQLVHPDLLCLLVGDDDDPVQLVCVLVVNHDAADPVGDDDLVDLPGPNVVSVLVVVLVVCVVPDPDPDPVSVVVSSVVSSVVSVVSSVSNVLQDADDPHDPVNSVVSVVVVVVVVVVVVVVVVVCVCPPPPVSVVVVQLVVLQVLLVLLLVLLVVQLVVDPDDPSNVQSVLLNVLSVLCDSVVGWGWDWDADPVRHTATETADAQFFAPVNVVSSVLSVVSRDQADPVRDRPDDDDHHYDYDPPHHHDPRDDAAAEAPNRTHPVVQVPDDPVVVVRSPHDHHDDRDDDDDDDD